Protein AF-E5B1S0-F1 (afdb_monomer_lite)

Foldseek 3Di:
DDPVVVVLLQQQAAPDFDDDPNHTSHDHPVPDDAPDDDPFKTWHWAADDWEFEAFNRGTQDTHGCLQQVTYIYIHTPHGFDAPPVSNGGPCVPTPSNVVSCVVSSVVSVVVQPVVHPPDRDLSNLLNLLVCCVVVHDPNVCSQQPGQLFFWDPPGDGHHNVVVQVCQAPQPQDPDGRDAEEDQDPVCNVVRNVCVVVSVHTYTYNSSCVSVVVVPDD

Structure (mmCIF, N/CA/C/O backbone):
data_AF-E5B1S0-F1
#
_entry.id   AF-E5B1S0-F1
#
loop_
_atom_site.group_PDB
_atom_site.id
_atom_site.type_symbol
_atom_site.label_atom_id
_atom_site.label_alt_id
_atom_site.label_comp_id
_atom_site.label_asym_id
_atom_site.label_entity_id
_atom_site.label_seq_id
_atom_site.pdbx_PDB_ins_code
_atom_site.Cartn_x
_atom_site.Cartn_y
_atom_site.Cartn_z
_atom_site.occupancy
_atom_site.B_iso_or_equiv
_atom_site.auth_seq_id
_atom_site.auth_comp_id
_atom_site.auth_asym_id
_atom_site.auth_atom_id
_atom_site.pdbx_PDB_model_num
ATOM 1 N N . MET A 1 1 ? -12.307 -17.319 0.598 1.00 57.66 1 MET A N 1
ATOM 2 C CA . MET A 1 1 ? -12.164 -16.982 2.032 1.00 57.66 1 MET A CA 1
ATOM 3 C C . MET A 1 1 ? -13.288 -17.664 2.799 1.00 57.66 1 MET A C 1
ATOM 5 O O . MET A 1 1 ? -14.306 -17.958 2.190 1.00 57.66 1 MET A O 1
ATOM 9 N N . SER A 1 2 ? -13.088 -18.010 4.074 1.00 85.31 2 SER A N 1
ATOM 10 C CA . SER A 1 2 ? -14.143 -18.600 4.917 1.00 85.31 2 SER A CA 1
ATOM 11 C C . SER A 1 2 ? -14.840 -17.490 5.702 1.00 85.31 2 SER A C 1
ATOM 13 O O . SER A 1 2 ? -14.149 -16.646 6.267 1.00 85.31 2 SER A O 1
ATOM 15 N N . CYS A 1 3 ? -16.172 -17.520 5.796 1.00 89.12 3 CYS A N 1
ATOM 16 C CA . CYS A 1 3 ? -16.971 -16.545 6.554 1.00 89.12 3 CYS A CA 1
ATOM 17 C C . CYS A 1 3 ? -16.473 -16.372 8.006 1.00 89.12 3 CYS A C 1
ATOM 19 O O . CYS A 1 3 ? -16.430 -15.266 8.536 1.00 89.12 3 CYS A O 1
ATOM 21 N N . ILE A 1 4 ? -15.980 -17.451 8.627 1.00 91.50 4 ILE A N 1
ATOM 22 C CA . ILE A 1 4 ? -15.387 -17.420 9.975 1.00 91.50 4 ILE A CA 1
ATOM 23 C C . ILE A 1 4 ? -14.155 -16.504 10.034 1.00 91.50 4 ILE A C 1
ATOM 25 O O . ILE A 1 4 ? -13.943 -15.813 11.030 1.00 91.50 4 ILE A O 1
ATOM 29 N N . GLN A 1 5 ? -13.324 -16.510 8.988 1.00 90.00 5 GLN A N 1
ATOM 30 C CA . GLN A 1 5 ? -12.123 -15.680 8.924 1.00 90.00 5 GLN A CA 1
ATOM 31 C C . GLN A 1 5 ? -12.485 -14.204 8.740 1.00 90.00 5 GLN A C 1
ATOM 33 O O . GLN A 1 5 ? -11.901 -13.360 9.408 1.00 90.00 5 GLN A O 1
ATOM 38 N N . GLU A 1 6 ? -13.489 -13.911 7.916 1.00 90.62 6 GLU A N 1
ATOM 39 C CA . GLU A 1 6 ? -13.978 -12.545 7.706 1.00 90.62 6 GLU A CA 1
ATOM 40 C C . GLU A 1 6 ? -14.552 -11.952 8.997 1.00 90.62 6 GLU A C 1
ATOM 42 O O . GLU A 1 6 ? -14.166 -10.855 9.392 1.00 90.62 6 GLU A O 1
ATOM 47 N N . ILE A 1 7 ? -15.388 -12.708 9.722 1.00 93.00 7 ILE A N 1
ATOM 48 C CA . ILE A 1 7 ? -15.911 -12.277 11.029 1.00 93.00 7 ILE A CA 1
ATOM 49 C C . ILE A 1 7 ? -14.764 -12.030 12.010 1.00 93.00 7 ILE A C 1
ATOM 51 O O . ILE A 1 7 ? -14.745 -11.010 12.696 1.00 93.00 7 ILE A O 1
ATOM 55 N N . ARG A 1 8 ? -13.790 -12.946 12.066 1.00 94.00 8 ARG A N 1
ATOM 56 C CA . ARG A 1 8 ? -12.613 -12.802 12.928 1.00 94.00 8 ARG A CA 1
ATOM 57 C C . ARG A 1 8 ? -11.839 -11.531 12.615 1.00 94.00 8 ARG A C 1
ATOM 59 O O . ARG A 1 8 ? -11.459 -10.840 13.550 1.00 94.00 8 ARG A O 1
ATOM 66 N N . ASP A 1 9 ? -11.595 -11.234 11.344 1.00 93.75 9 ASP A N 1
ATOM 67 C CA . ASP A 1 9 ? -10.843 -10.043 10.956 1.00 93.75 9 ASP A CA 1
ATOM 68 C C . ASP A 1 9 ? -11.640 -8.762 11.227 1.00 93.75 9 ASP A C 1
ATOM 70 O O . ASP A 1 9 ? -11.054 -7.791 11.693 1.00 93.75 9 ASP A O 1
ATOM 74 N N . LEU A 1 10 ? -12.969 -8.769 11.067 1.00 94.19 10 LEU A N 1
ATOM 75 C CA . LEU A 1 10 ? -13.819 -7.612 11.377 1.00 94.19 10 LEU A CA 1
ATOM 76 C C . LEU A 1 10 ? -13.696 -7.144 12.830 1.00 94.19 10 LEU A C 1
ATOM 78 O O . LEU A 1 10 ? -13.595 -5.941 13.083 1.00 94.19 10 LEU A O 1
ATOM 82 N N . VAL A 1 11 ? -13.691 -8.090 13.774 1.00 94.94 11 VAL A N 1
ATOM 83 C CA . VAL A 1 11 ? -13.723 -7.789 15.214 1.00 94.94 11 VAL A CA 1
ATOM 84 C C . VAL A 1 11 ? -12.405 -8.058 15.931 1.00 94.94 11 VAL A C 1
ATOM 86 O O . VAL A 1 11 ? -12.349 -7.947 17.150 1.00 94.94 11 VAL A O 1
ATOM 89 N N . ARG A 1 12 ? -11.328 -8.409 15.215 1.00 95.75 12 ARG A N 1
ATOM 90 C CA . ARG A 1 12 ? -10.082 -8.915 15.820 1.00 95.75 12 ARG A CA 1
ATOM 91 C C . ARG A 1 12 ? -9.560 -8.052 16.966 1.00 95.75 12 ARG A C 1
ATOM 93 O O . ARG A 1 12 ? -8.980 -8.600 17.895 1.00 95.75 12 ARG A O 1
ATOM 100 N N . TYR A 1 13 ? -9.732 -6.739 16.898 1.00 96.69 13 TYR A N 1
ATOM 101 C CA . TYR A 1 13 ? -9.142 -5.796 17.843 1.00 96.69 13 TYR A CA 1
ATOM 102 C C . TYR A 1 13 ? -10.176 -4.968 18.606 1.00 96.69 13 TYR A C 1
ATOM 104 O O . TYR A 1 13 ? -9.824 -3.947 19.195 1.00 96.69 13 TYR A O 1
ATOM 112 N N . THR A 1 14 ? -11.447 -5.383 18.605 1.00 94.00 14 THR A N 1
ATOM 113 C CA . THR A 1 14 ? -12.488 -4.675 19.354 1.00 94.00 14 THR A CA 1
ATOM 114 C C . THR A 1 14 ? -12.221 -4.734 20.858 1.00 94.00 14 THR A C 1
ATOM 116 O O . THR A 1 14 ? -11.723 -5.750 21.345 1.00 94.00 14 THR A O 1
ATOM 119 N N . PRO A 1 15 ? -12.597 -3.692 21.623 1.00 88.19 15 PRO A N 1
ATOM 120 C CA . PRO A 1 15 ? -12.375 -3.658 23.070 1.00 88.19 15 PRO A CA 1
ATOM 121 C C . PRO A 1 15 ? -13.218 -4.689 23.835 1.00 88.19 15 PRO A C 1
ATOM 123 O O . PRO A 1 15 ? -12.862 -5.075 24.945 1.00 88.19 15 PRO A O 1
ATOM 126 N N . ILE A 1 16 ? -14.333 -5.136 23.252 1.00 91.50 16 ILE A N 1
ATOM 127 C CA . ILE A 1 16 ? -15.162 -6.208 23.803 1.00 91.50 16 ILE A CA 1
ATOM 128 C C . ILE A 1 16 ? -14.602 -7.575 23.412 1.00 91.50 16 ILE A C 1
ATOM 130 O O . ILE A 1 16 ? -14.143 -7.757 22.285 1.00 91.50 16 ILE A O 1
ATOM 134 N N . THR A 1 17 ? -14.686 -8.545 24.321 1.00 93.75 17 THR A N 1
ATOM 135 C CA . THR A 1 17 ? -14.335 -9.939 24.028 1.00 93.75 17 THR A CA 1
ATOM 136 C C . THR A 1 17 ? -15.441 -10.590 23.206 1.00 93.75 17 THR A C 1
ATOM 138 O O . THR A 1 17 ? -16.588 -10.649 23.647 1.00 93.75 17 THR A O 1
ATOM 141 N N . VAL A 1 18 ? -15.102 -11.118 22.029 1.00 93.88 18 VAL A N 1
ATOM 142 C CA . VAL A 1 18 ? -16.054 -11.811 21.150 1.00 93.88 18 VAL A CA 1
ATOM 143 C C . VAL A 1 18 ? -15.691 -13.287 21.070 1.00 93.88 18 VAL A C 1
ATOM 145 O O . VAL A 1 18 ? -14.552 -13.648 20.759 1.00 93.88 18 VAL A O 1
ATOM 148 N N . HIS A 1 19 ? -16.683 -14.139 21.322 1.00 95.12 19 HIS A N 1
ATOM 149 C CA . HIS A 1 19 ? -16.590 -15.584 21.155 1.00 95.12 19 HIS A CA 1
ATOM 150 C C . HIS A 1 19 ? -17.336 -16.001 19.888 1.00 95.12 19 HIS A C 1
ATOM 152 O O . HIS A 1 19 ? -18.504 -15.663 19.711 1.00 95.12 19 HIS A O 1
ATOM 158 N N . LEU A 1 20 ? -16.681 -16.780 19.032 1.00 92.75 20 LEU A N 1
ATOM 159 C CA . LEU A 1 20 ? -17.292 -17.424 17.876 1.00 92.75 20 LEU A CA 1
ATOM 160 C C . LEU A 1 20 ? -17.095 -18.930 18.017 1.00 92.75 20 LEU A C 1
ATOM 162 O O . LEU A 1 20 ? -15.963 -19.409 18.058 1.00 92.75 20 LEU A O 1
ATOM 166 N N . ASN A 1 21 ? -18.199 -19.670 18.129 1.00 93.44 21 ASN A N 1
ATOM 167 C CA . ASN A 1 21 ? -18.197 -21.121 18.349 1.00 93.44 21 ASN A CA 1
ATOM 168 C C . ASN A 1 21 ? -17.325 -21.531 19.554 1.00 93.44 21 ASN A C 1
ATOM 170 O O . ASN A 1 21 ? -16.464 -22.401 19.452 1.00 93.44 21 ASN A O 1
ATOM 174 N N . GLY A 1 22 ? -17.483 -20.829 20.682 1.00 92.94 22 GLY A N 1
ATOM 175 C CA . GLY A 1 22 ? -16.717 -21.067 21.913 1.00 92.94 22 GLY A CA 1
ATOM 176 C C . GLY A 1 22 ? -15.270 -20.555 21.891 1.00 92.94 22 GLY A C 1
ATOM 177 O O . GLY A 1 22 ? -14.633 -20.506 22.939 1.00 92.94 22 GLY A O 1
ATOM 178 N N . THR A 1 23 ? -14.758 -20.109 20.741 1.00 93.81 23 THR A N 1
ATOM 179 C CA . THR A 1 23 ? -13.379 -19.618 20.596 1.00 93.81 23 THR A CA 1
ATOM 180 C C . THR A 1 23 ? -13.332 -18.095 20.663 1.00 93.81 23 THR A C 1
ATOM 182 O O . THR A 1 23 ? -14.069 -17.424 19.942 1.00 93.81 23 THR A O 1
ATOM 185 N N . ILE A 1 24 ? -12.439 -17.533 21.481 1.00 95.19 24 ILE A N 1
ATOM 186 C CA . ILE A 1 24 ? -12.190 -16.085 21.511 1.00 95.19 24 ILE A CA 1
ATOM 187 C C . ILE A 1 24 ? -11.520 -15.669 20.197 1.00 95.19 24 ILE A C 1
ATOM 189 O O . ILE A 1 24 ? -10.469 -16.197 19.830 1.00 95.19 24 ILE A O 1
ATOM 193 N N . ILE A 1 25 ? -12.128 -14.722 19.483 1.00 94.31 25 ILE A N 1
ATOM 194 C CA . ILE A 1 25 ? -11.617 -14.211 18.198 1.00 94.31 25 ILE A CA 1
ATOM 195 C C . ILE A 1 25 ? -11.032 -12.797 18.291 1.00 94.31 25 ILE A C 1
ATOM 197 O O . ILE A 1 25 ? -10.414 -12.326 17.337 1.00 94.31 25 ILE A O 1
ATOM 201 N N . THR A 1 26 ? -11.177 -12.157 19.447 1.00 95.81 26 THR A N 1
ATOM 202 C CA . THR A 1 26 ? -10.644 -10.830 19.770 1.00 95.81 26 THR A CA 1
ATOM 20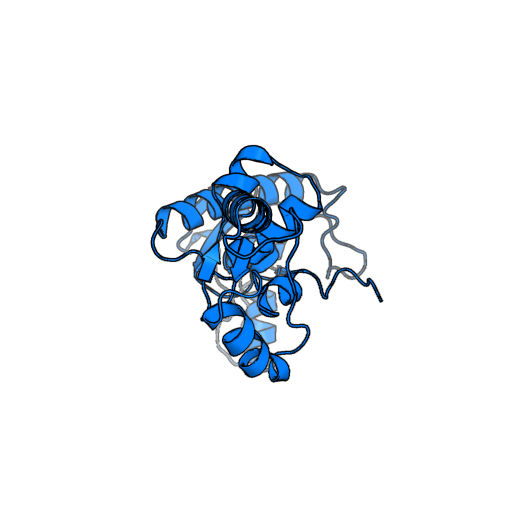3 C C . THR A 1 26 ? -9.272 -10.902 20.421 1.00 95.81 26 THR A C 1
ATOM 205 O O . THR A 1 26 ? -8.929 -11.872 21.096 1.00 95.81 26 THR A O 1
ATOM 208 N N . ARG A 1 27 ? -8.491 -9.840 20.259 1.00 94.88 27 ARG A N 1
ATOM 209 C CA . ARG A 1 27 ? -7.171 -9.643 20.849 1.00 94.88 27 ARG A CA 1
ATOM 210 C C . ARG A 1 27 ? -7.046 -8.210 21.334 1.00 94.88 27 ARG A C 1
ATOM 212 O O . ARG A 1 27 ? -7.558 -7.297 20.696 1.00 94.88 27 ARG A O 1
ATOM 219 N N . GLN A 1 28 ? -6.323 -8.016 22.429 1.00 93.12 28 GLN A N 1
ATOM 220 C CA . GLN A 1 28 ? -6.030 -6.682 22.943 1.00 93.12 28 GLN A CA 1
ATOM 221 C C . GLN A 1 28 ? -4.836 -6.099 22.179 1.00 93.12 28 GLN A C 1
ATOM 223 O O . GLN A 1 28 ? -3.753 -6.687 22.248 1.00 93.12 28 GLN A O 1
ATOM 228 N N . PRO A 1 29 ? -4.992 -4.967 21.465 1.00 93.81 29 PRO A N 1
ATOM 229 C CA . PRO A 1 29 ? -3.884 -4.342 20.751 1.00 93.81 29 PRO A CA 1
ATOM 230 C C . PRO A 1 29 ? -2.678 -4.072 21.653 1.00 93.81 29 PRO A C 1
ATOM 232 O O . PRO A 1 29 ? -1.553 -4.302 21.246 1.00 93.81 29 PRO A O 1
ATOM 235 N N . GLN A 1 30 ? -2.891 -3.679 22.906 1.00 92.75 30 GLN A N 1
ATOM 236 C CA . GLN A 1 30 ? -1.828 -3.313 23.849 1.00 92.75 30 GLN A CA 1
ATO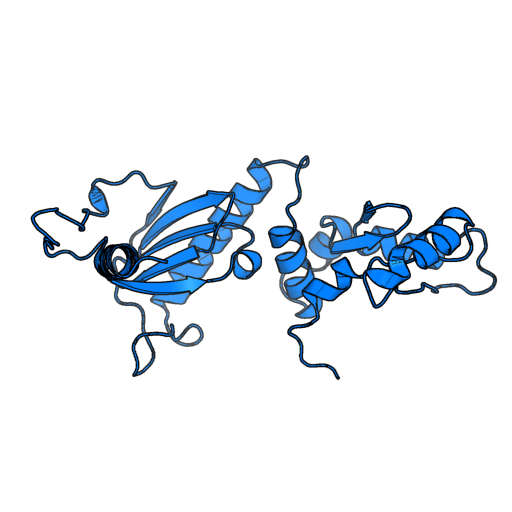M 237 C C . GLN A 1 30 ? -0.902 -4.483 24.220 1.00 92.75 30 GLN A C 1
ATOM 239 O O . GLN A 1 30 ? 0.218 -4.260 24.664 1.00 92.75 30 GLN A O 1
ATOM 244 N N . LEU A 1 31 ? -1.363 -5.726 24.053 1.00 93.06 31 LEU A N 1
ATOM 245 C CA . LEU A 1 31 ? -0.591 -6.932 24.368 1.00 93.06 31 LEU A CA 1
ATOM 246 C C . LEU A 1 31 ? 0.123 -7.516 23.139 1.00 93.06 31 LEU A C 1
ATOM 248 O O . LEU A 1 31 ? 0.843 -8.510 23.238 1.00 93.06 31 LEU A O 1
ATOM 252 N N . GLU A 1 32 ? -0.103 -6.935 21.964 1.00 94.06 32 GLU A N 1
ATOM 253 C CA . GLU A 1 32 ? 0.500 -7.363 20.709 1.00 94.06 32 GLU A CA 1
ATOM 254 C C . GLU A 1 32 ? 1.866 -6.696 20.491 1.00 94.06 32 GLU A C 1
ATOM 256 O O . GLU A 1 32 ? 2.156 -5.621 21.005 1.00 94.06 32 GLU A O 1
ATOM 261 N N . LYS A 1 33 ? 2.725 -7.336 19.690 1.00 94.00 33 LYS A N 1
ATOM 262 C CA . LYS A 1 33 ? 4.025 -6.759 19.314 1.00 94.00 33 LYS A CA 1
ATOM 263 C C . LYS A 1 33 ? 3.869 -5.788 18.148 1.00 94.00 33 LYS A C 1
ATOM 265 O O . LYS A 1 33 ? 3.447 -6.211 17.069 1.00 94.00 33 LYS A O 1
ATOM 270 N N . TRP A 1 34 ? 4.225 -4.528 18.335 1.00 96.31 34 TRP A N 1
ATOM 271 C CA . TRP A 1 34 ? 4.148 -3.499 17.297 1.00 96.31 34 TRP A CA 1
ATOM 272 C C . TRP A 1 34 ? 5.537 -3.081 16.843 1.00 96.31 34 TRP A C 1
ATOM 274 O O . TRP A 1 34 ? 6.478 -3.121 17.631 1.00 96.31 34 TRP A O 1
ATOM 284 N N . ASP A 1 35 ? 5.651 -2.687 15.577 1.00 96.06 35 ASP A N 1
ATOM 285 C CA . ASP A 1 35 ? 6.898 -2.124 15.053 1.00 96.06 35 ASP A CA 1
ATOM 286 C C . ASP A 1 35 ? 7.024 -0.648 15.445 1.00 96.06 35 ASP A C 1
ATOM 288 O O . ASP A 1 35 ? 8.125 -0.141 15.635 1.00 96.06 35 ASP A O 1
ATOM 292 N N . ALA A 1 36 ? 5.885 0.034 15.595 1.00 96.56 36 ALA A N 1
ATOM 293 C CA . ALA A 1 36 ? 5.806 1.372 16.154 1.00 96.56 36 ALA A CA 1
ATOM 294 C C . ALA A 1 36 ? 4.438 1.625 16.800 1.00 96.56 36 ALA A C 1
ATOM 296 O O . ALA A 1 36 ? 3.433 0.988 16.472 1.00 96.56 36 ALA A O 1
ATOM 297 N N . GLU A 1 37 ? 4.403 2.612 17.684 1.00 97.25 37 GLU A N 1
ATOM 298 C CA . GLU A 1 37 ? 3.210 3.085 18.374 1.00 97.25 37 GLU A CA 1
ATOM 299 C C . GLU A 1 37 ? 3.363 4.584 18.642 1.00 97.25 37 GLU A C 1
ATOM 301 O O . GLU A 1 37 ? 4.449 5.045 18.992 1.00 97.25 37 GLU A O 1
ATOM 306 N N . ASP A 1 38 ? 2.283 5.338 18.471 1.00 96.25 38 ASP A N 1
ATOM 307 C CA . ASP A 1 38 ? 2.193 6.750 18.849 1.00 96.25 38 ASP A CA 1
ATOM 308 C C . ASP A 1 38 ? 0.846 7.029 19.540 1.00 96.25 38 ASP A C 1
ATOM 310 O O . ASP A 1 38 ? 0.077 6.108 19.828 1.00 96.25 38 ASP A O 1
ATOM 314 N N . ASP A 1 39 ? 0.529 8.292 19.816 1.00 96.31 39 ASP A N 1
ATOM 315 C CA . ASP A 1 39 ? -0.716 8.673 20.497 1.00 96.31 39 ASP A CA 1
ATOM 316 C C . ASP A 1 39 ? -1.989 8.402 19.674 1.00 96.31 39 ASP A C 1
ATOM 318 O O . ASP A 1 39 ? -3.094 8.363 20.226 1.00 96.31 39 ASP A O 1
ATOM 322 N N . VAL A 1 40 ? -1.869 8.215 18.355 1.00 97.06 40 VAL A N 1
ATOM 323 C CA . VAL A 1 40 ? -3.012 8.081 17.444 1.00 97.06 40 VAL A CA 1
ATOM 324 C C . VAL A 1 40 ? -3.229 6.652 16.951 1.00 97.06 40 VAL A C 1
ATOM 326 O O . VAL A 1 40 ? -4.376 6.322 16.628 1.00 97.06 40 VAL A O 1
ATOM 329 N N . ALA A 1 41 ? -2.206 5.792 16.913 1.00 98.06 41 ALA A N 1
ATOM 330 C CA . ALA A 1 41 ? -2.317 4.425 16.406 1.00 98.06 41 ALA A CA 1
ATOM 331 C C . ALA A 1 41 ? -1.179 3.467 16.821 1.00 98.06 41 ALA A C 1
ATOM 333 O O . ALA A 1 41 ? -0.107 3.854 17.285 1.00 98.06 41 ALA A O 1
ATOM 334 N N . TRP A 1 42 ? -1.440 2.178 16.597 1.00 98.25 42 TRP A N 1
ATOM 335 C CA . TRP A 1 42 ? -0.450 1.102 16.563 1.00 98.25 42 TRP A CA 1
ATOM 336 C C . TRP A 1 42 ? -0.147 0.698 15.118 1.00 98.25 42 TRP A C 1
ATOM 338 O O . TRP A 1 42 ? -1.068 0.586 14.297 1.00 98.25 42 TRP A O 1
ATOM 348 N N . TYR A 1 43 ? 1.124 0.418 14.823 1.00 98.12 43 TYR A N 1
ATOM 349 C CA . TYR A 1 43 ? 1.599 0.111 13.476 1.00 98.12 43 TYR A CA 1
ATOM 350 C C . TYR A 1 43 ? 2.406 -1.184 13.442 1.00 98.12 43 TYR A C 1
ATOM 352 O O . TYR A 1 43 ? 3.303 -1.417 14.257 1.00 98.12 43 TYR A O 1
ATOM 360 N N . ARG A 1 44 ? 2.110 -2.026 12.453 1.00 96.94 44 ARG A N 1
ATOM 361 C CA . ARG A 1 44 ? 2.914 -3.206 12.130 1.00 96.94 44 ARG A CA 1
ATOM 362 C C . ARG A 1 44 ? 3.120 -3.290 10.627 1.00 96.94 44 ARG A C 1
ATOM 364 O O . ARG A 1 44 ? 2.148 -3.253 9.874 1.00 96.94 44 ARG A O 1
ATOM 371 N N . LEU A 1 45 ? 4.359 -3.434 10.191 1.00 95.00 45 LEU A N 1
ATOM 372 C CA . LEU A 1 45 ? 4.734 -3.594 8.796 1.00 95.00 45 LEU A CA 1
ATOM 373 C C . LEU A 1 45 ? 4.860 -5.074 8.457 1.00 95.00 45 LEU A C 1
ATOM 375 O O . LEU A 1 45 ? 5.155 -5.930 9.293 1.00 95.00 45 LEU A O 1
ATOM 379 N N . ARG A 1 46 ? 4.579 -5.395 7.201 1.00 91.75 46 ARG A N 1
ATOM 380 C CA . ARG A 1 46 ? 4.748 -6.731 6.641 1.00 91.75 46 ARG A 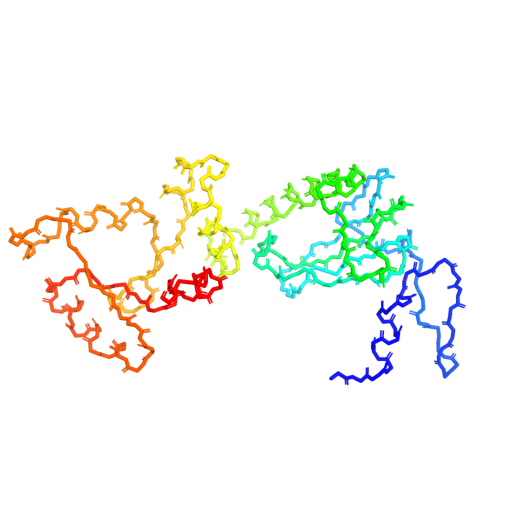CA 1
ATOM 381 C C . ARG A 1 46 ? 5.395 -6.601 5.276 1.00 91.75 46 ARG A C 1
ATOM 383 O O . ARG A 1 46 ? 5.132 -5.649 4.545 1.00 91.75 46 ARG A O 1
ATOM 390 N N . GLU A 1 47 ? 6.195 -7.598 4.924 1.00 84.19 47 GLU A N 1
ATOM 391 C CA . GLU A 1 47 ? 6.761 -7.707 3.581 1.00 84.19 47 GLU A CA 1
ATOM 392 C C . GLU A 1 47 ? 5.653 -7.733 2.541 1.00 84.19 47 GLU A C 1
ATOM 394 O O . GLU A 1 47 ? 5.604 -6.869 1.672 1.00 84.19 47 GLU A O 1
ATOM 399 N N . ASP A 1 48 ? 4.714 -8.662 2.693 1.00 82.88 48 ASP A N 1
ATOM 400 C CA . ASP A 1 48 ? 3.661 -8.928 1.726 1.00 82.88 48 ASP A CA 1
ATOM 401 C C . ASP A 1 48 ? 2.258 -8.651 2.284 1.00 82.88 48 ASP A C 1
ATOM 403 O O . ASP A 1 48 ? 2.049 -8.460 3.485 1.00 82.88 48 ASP A O 1
ATOM 407 N N . GLY A 1 49 ? 1.276 -8.669 1.381 1.00 88.94 49 GLY A N 1
ATOM 408 C CA . GLY A 1 49 ? -0.137 -8.483 1.701 1.00 88.94 49 GLY A CA 1
ATOM 409 C C . GLY A 1 49 ? -0.601 -7.027 1.667 1.00 88.94 49 GLY A C 1
ATOM 410 O O . GLY A 1 49 ? 0.175 -6.099 1.445 1.00 88.94 49 GLY A O 1
ATOM 411 N N . ALA A 1 50 ? -1.908 -6.843 1.841 1.00 93.62 50 ALA A N 1
ATOM 412 C CA . ALA A 1 50 ? -2.532 -5.531 1.958 1.00 93.62 50 ALA A CA 1
ATOM 413 C C . ALA A 1 50 ? -2.290 -4.920 3.349 1.00 93.62 50 ALA A C 1
ATOM 415 O O . ALA A 1 50 ? -2.004 -5.630 4.317 1.00 93.62 50 ALA A O 1
ATOM 416 N N . VAL A 1 51 ? -2.449 -3.603 3.462 1.00 97.19 51 VAL A N 1
ATOM 417 C CA . VAL A 1 51 ? -2.456 -2.906 4.751 1.00 97.19 51 VAL A CA 1
ATOM 418 C C . VAL A 1 51 ? -3.871 -2.943 5.311 1.00 97.19 51 VAL A C 1
ATOM 420 O O . VAL A 1 51 ? -4.786 -2.346 4.752 1.00 97.19 51 VAL A O 1
ATOM 423 N N . SER A 1 52 ? -4.070 -3.666 6.409 1.00 97.38 52 SER A N 1
ATOM 424 C CA . SER A 1 52 ? -5.378 -3.755 7.069 1.00 97.38 52 SER A CA 1
ATOM 425 C C . SER A 1 52 ? -5.553 -2.593 8.039 1.00 97.38 52 SER A C 1
ATOM 427 O O . SER A 1 52 ? -4.694 -2.381 8.894 1.00 97.38 52 SER A O 1
ATOM 429 N N . ILE A 1 53 ? -6.649 -1.846 7.917 1.00 97.88 53 ILE A N 1
ATOM 430 C CA . ILE A 1 53 ? -6.872 -0.616 8.683 1.00 97.88 53 ILE A CA 1
ATOM 431 C C . ILE A 1 53 ? -8.074 -0.793 9.603 1.00 97.88 53 ILE A C 1
ATOM 433 O O . ILE A 1 53 ? -9.192 -1.029 9.141 1.00 97.88 53 ILE A O 1
ATOM 437 N N . TYR A 1 54 ? -7.835 -0.633 10.900 1.00 97.69 54 TYR A N 1
ATOM 438 C CA . TYR A 1 54 ? -8.830 -0.744 11.953 1.00 97.69 54 TYR A CA 1
ATOM 439 C C . TYR A 1 54 ? -9.089 0.629 12.569 1.00 97.69 54 TYR A C 1
ATOM 441 O O . TYR A 1 54 ? -8.154 1.310 12.989 1.00 97.69 54 TYR A O 1
ATOM 449 N N . ASN A 1 55 ? -10.359 1.016 12.659 1.00 97.06 55 ASN A N 1
ATOM 450 C CA . ASN A 1 55 ? -10.791 2.206 13.377 1.00 97.06 55 ASN A CA 1
ATOM 451 C C . ASN A 1 55 ? -11.232 1.798 14.782 1.00 97.06 55 ASN A C 1
ATOM 453 O O . ASN A 1 55 ? -12.249 1.118 14.926 1.00 97.06 55 ASN A O 1
ATOM 457 N N . GLN A 1 56 ? -10.447 2.156 15.799 1.00 95.00 56 GLN A N 1
ATOM 458 C CA . GLN A 1 56 ? -10.710 1.794 17.200 1.00 95.00 56 GLN A CA 1
ATOM 459 C C . GLN A 1 56 ? -10.990 0.292 17.394 1.00 95.00 56 GLN A C 1
ATOM 461 O O . GLN A 1 56 ? -11.866 -0.113 18.156 1.00 95.00 56 GLN A O 1
ATOM 466 N N . GLY A 1 57 ? -10.245 -0.545 16.664 1.00 93.88 57 GLY A N 1
ATOM 467 C CA . GLY A 1 57 ? -10.318 -2.000 16.781 1.00 93.88 57 GLY A CA 1
ATOM 468 C C . GLY A 1 57 ? -11.281 -2.715 15.829 1.00 93.88 57 GLY A C 1
ATOM 469 O O . GLY A 1 57 ? -11.237 -3.943 15.760 1.00 93.88 57 GLY A O 1
ATOM 470 N N . VAL A 1 58 ? -12.097 -1.987 15.060 1.00 94.94 58 VAL A N 1
ATOM 471 C CA . VAL A 1 58 ? -12.977 -2.556 14.020 1.00 94.94 58 VAL A CA 1
ATOM 472 C C . VAL A 1 58 ? -12.326 -2.407 12.650 1.00 94.94 58 VAL A C 1
ATOM 474 O O . VAL A 1 58 ? -11.930 -1.299 12.285 1.00 94.94 58 VAL A O 1
ATOM 477 N N . LEU A 1 59 ? -12.224 -3.490 11.878 1.00 96.31 59 LEU A N 1
ATOM 478 C CA . LEU A 1 59 ? -11.685 -3.434 10.516 1.00 96.31 59 LEU A CA 1
ATOM 479 C C . LEU A 1 59 ? -12.590 -2.574 9.628 1.00 96.31 59 LEU A C 1
ATOM 481 O O . LEU A 1 59 ? -13.786 -2.826 9.513 1.00 96.31 59 LEU A O 1
ATOM 485 N N . VAL A 1 60 ? -11.997 -1.582 8.971 1.00 96.06 60 VAL A N 1
ATOM 486 C CA . VAL A 1 60 ? -12.695 -0.710 8.018 1.00 96.06 60 VAL A CA 1
ATOM 487 C C . VAL A 1 60 ? -12.449 -1.181 6.595 1.00 96.06 60 VAL A C 1
ATOM 489 O O . VAL A 1 60 ? -13.385 -1.314 5.812 1.00 96.06 60 VAL A O 1
ATOM 492 N N . ARG A 1 61 ? -11.176 -1.400 6.245 1.00 95.50 61 ARG A N 1
ATOM 493 C CA . ARG A 1 61 ? -10.765 -1.717 4.876 1.00 95.50 61 ARG A CA 1
ATOM 494 C C . ARG A 1 61 ? -9.359 -2.298 4.803 1.00 95.50 61 ARG A C 1
ATOM 496 O O . ARG A 1 61 ? -8.579 -2.216 5.755 1.00 95.50 61 ARG A O 1
ATOM 503 N N . HIS A 1 62 ? -9.026 -2.779 3.612 1.00 95.50 62 HIS A N 1
ATOM 504 C CA . HIS A 1 62 ? -7.669 -3.120 3.213 1.00 95.50 62 HIS A CA 1
ATOM 505 C C . HIS A 1 62 ? -7.188 -2.146 2.137 1.00 95.50 62 HIS A C 1
ATOM 507 O O . HIS A 1 62 ? -7.833 -1.990 1.100 1.00 95.50 62 HIS A O 1
ATOM 513 N N . ASP A 1 63 ? -6.055 -1.498 2.378 1.00 94.50 63 ASP A N 1
ATOM 514 C CA . ASP A 1 63 ? -5.358 -0.727 1.355 1.00 94.50 63 ASP A CA 1
ATOM 515 C C . ASP A 1 63 ? -4.409 -1.649 0.584 1.00 94.50 63 ASP A C 1
ATOM 517 O O . ASP A 1 63 ? -3.655 -2.413 1.199 1.00 94.50 63 ASP A O 1
ATOM 521 N N . PRO A 1 64 ? -4.418 -1.610 -0.756 1.00 89.62 64 PRO A N 1
ATOM 522 C CA . PRO A 1 64 ? -3.549 -2.464 -1.546 1.00 89.62 64 PRO A CA 1
ATOM 523 C C . PRO A 1 64 ? -2.074 -2.115 -1.309 1.00 89.62 64 PRO A C 1
ATOM 525 O O . PRO A 1 64 ? -1.709 -0.956 -1.105 1.00 89.62 64 PRO A O 1
ATOM 528 N N . ARG A 1 65 ? -1.202 -3.129 -1.383 1.00 86.06 65 ARG A N 1
ATOM 529 C CA . ARG A 1 65 ? 0.236 -2.997 -1.087 1.00 86.06 65 ARG A CA 1
ATOM 530 C C . ARG A 1 65 ? 0.908 -1.871 -1.871 1.00 86.06 65 ARG A C 1
ATOM 532 O O . ARG A 1 65 ? 1.725 -1.152 -1.312 1.00 86.06 65 ARG A O 1
ATOM 539 N N . HIS A 1 66 ? 0.559 -1.694 -3.146 1.00 79.69 66 HIS A N 1
ATOM 540 C CA . HIS A 1 66 ? 1.154 -0.669 -4.009 1.00 79.69 66 HIS A CA 1
ATOM 541 C C . HIS A 1 66 ? 0.893 0.766 -3.534 1.00 79.69 66 HIS A C 1
ATOM 543 O O . HIS A 1 66 ? 1.633 1.670 -3.898 1.00 79.69 66 HIS A O 1
ATOM 549 N N . GLN A 1 67 ? -0.124 0.999 -2.701 1.00 86.12 67 GLN A N 1
ATOM 550 C CA . GLN A 1 67 ? -0.373 2.323 -2.136 1.00 86.12 67 GLN A CA 1
ATOM 551 C C . GLN A 1 67 ? 0.714 2.719 -1.124 1.00 86.12 67 GLN A C 1
ATOM 553 O O . GLN A 1 67 ? 1.089 3.886 -1.022 1.00 86.12 67 GLN A O 1
ATOM 558 N N . TRP A 1 68 ? 1.251 1.739 -0.396 1.00 88.81 68 TRP A N 1
ATOM 559 C CA . TRP A 1 68 ? 2.204 1.962 0.692 1.00 88.81 68 TRP A CA 1
ATOM 560 C C . TRP A 1 68 ? 3.621 1.484 0.360 1.00 88.81 68 TRP A C 1
ATOM 562 O O . TRP A 1 68 ? 4.581 2.016 0.916 1.00 88.81 68 TRP A O 1
ATOM 572 N N . GLY A 1 69 ? 3.764 0.559 -0.593 1.00 84.25 69 GLY A N 1
ATOM 573 C CA . GLY A 1 69 ? 5.001 -0.148 -0.952 1.00 84.25 69 GLY A CA 1
ATOM 574 C C . GLY A 1 69 ? 5.214 -1.438 -0.147 1.00 84.25 69 GLY A C 1
ATOM 575 O O . GLY A 1 69 ? 6.011 -2.293 -0.529 1.00 84.25 69 GLY A O 1
ATOM 576 N N . VAL A 1 70 ? 4.451 -1.612 0.932 1.00 90.50 70 VAL A N 1
ATOM 577 C CA . VAL A 1 70 ? 4.574 -2.672 1.943 1.00 90.50 70 VAL A CA 1
ATOM 578 C C . VAL A 1 70 ? 3.187 -3.126 2.393 1.00 90.50 70 VAL A C 1
ATOM 580 O O . VAL A 1 70 ? 2.200 -2.412 2.196 1.00 90.50 70 VAL A O 1
ATOM 583 N N . GLY A 1 71 ? 3.101 -4.325 2.965 1.00 93.81 71 GLY A N 1
ATOM 584 C CA . GLY A 1 71 ? 1.909 -4.772 3.680 1.00 93.81 71 GLY A CA 1
ATOM 585 C C . GLY A 1 71 ? 1.912 -4.274 5.123 1.00 93.81 71 GLY A C 1
ATOM 586 O O . GLY A 1 71 ? 2.888 -3.687 5.597 1.00 93.81 71 GLY A O 1
ATOM 587 N N . GLY A 1 72 ? 0.828 -4.518 5.859 1.00 95.81 72 GLY A N 1
ATOM 588 C CA . GLY A 1 72 ? 0.817 -4.135 7.266 1.00 95.81 72 GLY A CA 1
ATOM 589 C C . GLY A 1 72 ? -0.533 -4.128 7.957 1.00 95.81 72 GLY A C 1
ATOM 590 O O . GLY A 1 72 ? -1.541 -4.642 7.470 1.00 95.81 72 GLY A O 1
ATOM 591 N N . LEU A 1 73 ? -0.517 -3.535 9.141 1.00 97.19 73 LEU A N 1
ATOM 592 C CA . LEU A 1 73 ? -1.643 -3.386 10.035 1.00 97.19 73 LEU A CA 1
ATOM 593 C C . LEU A 1 73 ? -1.564 -2.008 10.688 1.00 97.19 73 LEU A C 1
ATOM 595 O O . LEU A 1 73 ? -0.525 -1.638 11.236 1.00 97.19 73 LEU A O 1
ATOM 599 N N . ILE A 1 74 ? -2.674 -1.285 10.641 1.00 98.12 74 ILE A N 1
ATOM 600 C CA . ILE A 1 74 ? -2.861 -0.007 11.318 1.00 98.12 74 ILE A CA 1
ATOM 601 C C . ILE A 1 74 ? -4.083 -0.154 12.211 1.00 98.12 74 ILE A C 1
ATOM 603 O O . ILE A 1 74 ? -5.154 -0.523 11.727 1.00 98.12 74 ILE A O 1
ATOM 607 N N . ILE A 1 75 ? -3.940 0.153 13.496 1.00 97.94 75 ILE A N 1
ATOM 608 C CA . ILE A 1 75 ? -5.071 0.219 14.423 1.00 97.94 75 ILE A CA 1
ATOM 609 C C . ILE A 1 75 ? -5.097 1.603 15.042 1.00 97.94 75 ILE A C 1
ATOM 611 O O . ILE A 1 75 ? -4.177 1.963 15.769 1.00 97.94 75 ILE A O 1
ATOM 615 N N . SER A 1 76 ? -6.150 2.373 14.784 1.00 97.88 76 SER A N 1
ATOM 616 C CA . SER A 1 76 ? -6.289 3.684 15.404 1.00 97.88 76 SER A CA 1
ATOM 617 C C . SER A 1 76 ? -6.706 3.574 16.870 1.00 97.88 76 SER A C 1
ATOM 619 O O . SER A 1 76 ? -7.562 2.770 17.243 1.00 97.88 76 SER A O 1
ATOM 621 N N . LYS A 1 77 ? -6.114 4.430 17.699 1.00 97.25 77 LYS A N 1
ATOM 622 C CA . LYS A 1 77 ? -6.530 4.719 19.077 1.00 97.25 77 LYS A CA 1
ATOM 623 C C . LYS A 1 77 ? -7.650 5.759 19.099 1.00 97.25 77 LYS A C 1
ATOM 625 O O . LYS A 1 77 ? -8.551 5.708 19.934 1.00 97.25 77 LYS A O 1
ATOM 630 N N . GLN A 1 78 ? -7.605 6.682 18.140 1.00 97.19 78 GLN A N 1
ATOM 631 C CA . GLN A 1 78 ? -8.561 7.772 17.969 1.00 97.19 78 GLN A CA 1
ATOM 632 C C . GLN A 1 78 ? -9.544 7.486 16.822 1.00 97.19 78 GLN A C 1
ATOM 634 O O . GLN A 1 78 ? -9.209 6.735 15.898 1.00 97.19 78 GLN A O 1
ATOM 639 N N . PRO A 1 79 ? -10.756 8.069 16.851 1.00 96.38 79 PRO A N 1
ATOM 640 C CA . PRO A 1 79 ? -11.744 7.855 15.804 1.00 96.38 79 PRO A CA 1
ATOM 641 C C . PRO A 1 79 ? -11.279 8.450 14.470 1.00 96.38 79 PRO A C 1
ATOM 643 O O . PRO A 1 79 ? -11.020 9.647 14.344 1.00 96.38 79 PRO A O 1
ATOM 646 N N . ILE A 1 80 ? -11.219 7.604 13.445 1.00 97.31 80 ILE A N 1
ATOM 647 C CA . ILE A 1 80 ? -11.034 8.020 12.055 1.00 97.31 80 ILE A CA 1
ATOM 648 C C . ILE A 1 80 ? -12.398 8.417 11.481 1.00 97.31 80 ILE A C 1
ATOM 650 O O . ILE A 1 80 ? -13.389 7.708 11.662 1.00 97.31 80 ILE A O 1
ATOM 654 N N . ALA A 1 81 ? -12.452 9.535 10.753 1.00 97.12 81 ALA A N 1
ATOM 655 C CA . ALA A 1 81 ? -13.664 9.946 10.056 1.00 97.12 81 ALA A CA 1
ATOM 656 C C . ALA A 1 81 ? -13.896 9.051 8.829 1.00 97.12 81 ALA A C 1
ATOM 658 O O . ALA A 1 81 ? -13.041 8.950 7.941 1.00 97.12 81 ALA A O 1
ATOM 659 N N . LEU A 1 82 ? -15.063 8.413 8.793 1.00 96.56 82 LEU A N 1
ATOM 660 C CA . LEU A 1 82 ? -15.482 7.492 7.740 1.00 96.56 82 LEU A CA 1
ATOM 661 C C . LEU A 1 82 ? -16.672 8.060 6.963 1.00 96.56 82 LEU A C 1
ATOM 663 O O . LEU A 1 82 ? -17.348 8.983 7.420 1.00 96.56 82 LEU A O 1
ATOM 667 N N . ASN A 1 83 ? -16.933 7.501 5.786 1.00 95.50 83 ASN A N 1
ATOM 668 C CA . ASN A 1 83 ? -18.158 7.777 5.044 1.00 95.50 83 ASN A CA 1
ATOM 669 C C . ASN A 1 83 ? -19.408 7.215 5.761 1.00 95.50 83 ASN A C 1
ATOM 671 O O . ASN A 1 83 ? -19.311 6.500 6.760 1.00 95.50 83 ASN A O 1
ATOM 675 N N . VAL A 1 84 ? -20.597 7.510 5.221 1.00 93.25 84 VAL A N 1
ATOM 676 C CA . VAL A 1 84 ? -21.886 7.090 5.808 1.00 93.25 84 VAL A CA 1
ATOM 677 C C . VAL A 1 84 ? -21.987 5.566 5.957 1.00 93.25 84 VAL A C 1
ATOM 679 O O . VAL A 1 84 ? -22.492 5.088 6.969 1.00 93.25 84 VAL A O 1
ATOM 682 N N . SER A 1 85 ? -21.451 4.796 5.001 1.00 92.06 85 SER A N 1
ATOM 683 C CA . SER A 1 85 ? -21.442 3.327 5.058 1.00 92.06 85 SER A CA 1
ATOM 684 C C . SER A 1 85 ? -20.350 2.735 5.956 1.00 92.06 85 SER A C 1
ATOM 686 O O . SER A 1 85 ? -20.318 1.523 6.130 1.00 92.06 85 SER A O 1
ATOM 688 N N . ARG A 1 86 ? -19.457 3.555 6.530 1.00 90.94 86 ARG A N 1
ATOM 689 C CA . ARG A 1 86 ? -18.315 3.140 7.369 1.00 90.94 86 ARG A CA 1
ATOM 690 C C . ARG A 1 86 ? -17.344 2.154 6.707 1.00 90.94 86 ARG A C 1
ATOM 692 O O . ARG A 1 86 ? -16.636 1.432 7.399 1.00 90.94 86 ARG A O 1
ATOM 699 N N . THR A 1 87 ? -17.276 2.154 5.381 1.00 90.00 87 THR A N 1
ATOM 700 C CA . THR A 1 87 ? -16.369 1.292 4.601 1.00 90.00 87 THR A CA 1
ATOM 701 C C . THR A 1 87 ? -15.163 2.056 4.061 1.00 90.00 87 THR A C 1
ATOM 703 O O . THR A 1 87 ? -14.142 1.469 3.719 1.00 90.00 87 THR A O 1
ATOM 706 N N . GLU A 1 88 ? -15.258 3.384 3.993 1.00 93.31 88 GLU A N 1
ATOM 707 C CA . GLU A 1 88 ? -14.252 4.241 3.374 1.00 93.31 88 GLU A CA 1
ATOM 708 C C . GLU A 1 88 ? -13.802 5.343 4.331 1.00 93.31 88 GLU A C 1
ATOM 710 O O . GLU A 1 88 ? -14.602 5.922 5.067 1.00 93.31 88 GLU A O 1
ATOM 715 N N . ILE A 1 89 ? -12.508 5.661 4.292 1.00 96.25 89 ILE A N 1
ATOM 716 C CA . ILE A 1 89 ? -11.897 6.704 5.120 1.00 96.25 89 ILE A CA 1
ATOM 717 C C . ILE A 1 89 ? -12.003 8.043 4.394 1.00 96.25 89 ILE A C 1
ATOM 719 O O . ILE A 1 89 ? -11.638 8.147 3.221 1.00 96.25 89 ILE A O 1
ATOM 723 N N . LEU A 1 90 ? -12.421 9.098 5.095 1.00 95.81 90 LEU A N 1
ATOM 724 C CA . LEU A 1 90 ? -12.464 10.461 4.558 1.00 95.81 90 LEU A CA 1
ATOM 725 C C . LEU A 1 90 ? -11.057 11.080 4.523 1.00 95.81 90 LEU A C 1
ATOM 727 O O . LEU A 1 90 ? -10.740 12.016 5.256 1.00 95.81 90 LEU A O 1
ATOM 731 N N . ARG A 1 91 ? -10.183 10.545 3.661 1.00 94.06 91 ARG A N 1
ATOM 732 C CA . ARG A 1 91 ? -8.731 10.820 3.665 1.00 94.06 91 ARG A CA 1
ATOM 733 C C . ARG A 1 91 ? -8.368 12.301 3.529 1.00 94.06 91 ARG A C 1
ATOM 735 O O . ARG A 1 91 ? -7.368 12.741 4.087 1.00 94.06 91 ARG A O 1
ATOM 742 N N . LYS A 1 92 ? -9.172 13.074 2.791 1.00 92.06 92 LYS A N 1
ATOM 743 C CA . LYS A 1 92 ? -8.917 14.502 2.535 1.00 92.06 92 LYS A CA 1
ATOM 744 C C . LYS A 1 92 ? -9.200 15.386 3.752 1.00 92.06 92 LYS A C 1
ATOM 746 O O . LYS A 1 92 ? -8.508 16.384 3.951 1.00 92.06 92 LYS A O 1
ATOM 751 N N . THR A 1 93 ? -10.193 15.033 4.564 1.00 93.88 93 THR A N 1
ATOM 752 C CA . THR A 1 93 ? -10.699 15.883 5.653 1.00 93.88 93 THR A CA 1
ATOM 753 C C . THR A 1 93 ? -10.329 15.364 7.040 1.00 93.88 93 THR A C 1
ATOM 755 O O . THR A 1 93 ? -10.197 16.161 7.962 1.00 93.88 93 THR A O 1
ATOM 758 N N . CYS A 1 94 ? -10.097 14.060 7.202 1.00 96.81 94 CYS A N 1
ATOM 759 C CA . CYS A 1 94 ? -9.762 13.470 8.494 1.00 96.81 94 CYS A CA 1
ATOM 760 C C . CYS A 1 94 ? -8.324 13.804 8.921 1.00 96.81 94 CYS A C 1
ATOM 762 O O . CYS A 1 94 ? -7.360 13.303 8.345 1.00 96.81 94 CYS A O 1
ATOM 764 N N . THR A 1 95 ? -8.178 14.620 9.964 1.00 96.88 95 THR A N 1
ATOM 765 C CA . THR A 1 95 ? -6.878 15.002 10.539 1.00 96.88 95 THR A CA 1
ATOM 766 C C . THR A 1 95 ? -6.159 13.819 11.184 1.00 96.88 95 THR A C 1
ATOM 768 O O . THR A 1 95 ? -4.983 13.611 10.904 1.00 96.88 95 THR A O 1
ATOM 771 N N . VAL A 1 96 ? -6.877 12.990 11.951 1.00 97.44 96 VAL A N 1
ATOM 772 C CA . VAL A 1 96 ? -6.339 11.759 12.564 1.00 97.44 96 VAL A CA 1
ATOM 773 C C . VAL A 1 96 ? -5.743 10.843 11.495 1.00 97.44 96 VAL A C 1
ATOM 775 O O . VAL A 1 96 ? -4.618 10.370 11.632 1.00 97.44 96 VAL A O 1
ATOM 778 N N . TRP A 1 97 ? -6.461 10.646 10.384 1.00 97.69 97 TRP A N 1
ATOM 779 C CA . TRP A 1 97 ? -5.963 9.836 9.276 1.00 97.69 97 TRP A CA 1
ATOM 780 C C . TRP A 1 97 ? -4.709 10.429 8.634 1.00 97.69 97 TRP A C 1
ATOM 782 O O . TRP A 1 97 ? -3.801 9.678 8.299 1.00 97.69 97 TRP A O 1
ATOM 792 N N . LYS A 1 98 ? -4.631 11.754 8.463 1.00 97.31 98 LYS A N 1
ATOM 793 C CA . LYS A 1 98 ? -3.431 12.399 7.906 1.00 97.31 98 LYS A CA 1
ATOM 794 C C . LYS A 1 98 ? -2.200 12.129 8.769 1.00 97.31 98 LYS A C 1
ATOM 796 O O . LYS A 1 98 ? -1.162 11.785 8.212 1.00 97.31 98 LYS A O 1
ATOM 801 N N . SER A 1 99 ? -2.329 12.217 10.094 1.00 96.94 99 SER A N 1
ATOM 802 C CA . SER A 1 99 ? -1.237 11.894 11.022 1.00 96.94 99 SER A CA 1
ATOM 803 C C . SER A 1 99 ? -0.818 10.426 10.912 1.00 96.94 99 SER A C 1
ATOM 805 O O . SER A 1 99 ? 0.357 10.137 10.701 1.00 96.94 99 SER A O 1
ATOM 807 N N . ILE A 1 100 ? -1.790 9.508 10.946 1.00 97.81 100 ILE A N 1
ATOM 808 C CA . ILE A 1 100 ? -1.558 8.063 10.795 1.00 97.81 100 ILE A CA 1
ATOM 809 C C . ILE A 1 100 ? -0.869 7.747 9.461 1.00 97.81 100 ILE A C 1
ATOM 811 O O . ILE A 1 100 ? 0.100 6.992 9.414 1.00 97.81 100 ILE A O 1
ATOM 815 N N . ALA A 1 101 ? -1.357 8.327 8.364 1.00 96.69 101 ALA A N 1
ATOM 816 C CA . ALA A 1 101 ? -0.831 8.094 7.026 1.00 96.69 101 ALA A CA 1
ATOM 817 C C . ALA A 1 101 ? 0.597 8.631 6.864 1.00 96.69 101 ALA A C 1
ATOM 819 O O . ALA A 1 101 ? 1.425 7.967 6.243 1.00 96.69 101 ALA A O 1
ATOM 820 N N . ALA A 1 102 ? 0.900 9.798 7.437 1.00 95.75 102 ALA A N 1
ATOM 821 C CA . ALA A 1 102 ? 2.247 10.362 7.428 1.00 95.75 102 ALA A CA 1
ATOM 822 C C . ALA A 1 102 ? 3.234 9.482 8.213 1.00 95.75 102 ALA A C 1
ATOM 824 O O . ALA A 1 102 ? 4.318 9.162 7.712 1.00 95.75 102 ALA A O 1
ATOM 825 N N . GLN A 1 103 ? 2.834 9.026 9.404 1.00 97.12 103 GLN A N 1
ATOM 826 C CA . GLN A 1 103 ? 3.669 8.167 10.238 1.00 97.12 103 GLN A CA 1
ATOM 827 C C . GLN A 1 103 ? 3.899 6.802 9.584 1.00 97.12 103 GLN A C 1
ATOM 829 O O . GLN A 1 103 ? 5.041 6.376 9.412 1.00 97.12 103 GLN A O 1
ATOM 834 N N . PHE A 1 104 ? 2.832 6.137 9.133 1.00 96.75 104 PHE A N 1
ATOM 835 C CA . PHE A 1 104 ? 2.953 4.846 8.459 1.00 96.75 104 PHE A CA 1
ATOM 836 C C . PHE A 1 104 ? 3.728 4.955 7.139 1.00 96.75 104 PHE A C 1
ATOM 838 O O . PHE A 1 104 ? 4.512 4.068 6.817 1.00 96.75 104 PHE A O 1
ATOM 845 N N . GLY A 1 105 ? 3.576 6.057 6.396 1.00 94.06 105 GLY A N 1
ATOM 846 C CA . GLY A 1 105 ? 4.365 6.338 5.196 1.00 94.06 105 GLY A CA 1
ATOM 847 C C . GLY A 1 105 ? 5.867 6.430 5.478 1.00 94.06 105 GLY A C 1
ATOM 848 O O . GLY A 1 105 ? 6.660 5.843 4.741 1.00 94.06 105 GLY A O 1
ATOM 849 N N . THR A 1 106 ? 6.246 7.098 6.571 1.00 94.06 106 THR A N 1
ATOM 850 C CA . THR A 1 106 ? 7.642 7.199 7.033 1.00 94.06 106 THR A CA 1
ATOM 851 C C . THR A 1 106 ? 8.201 5.830 7.416 1.00 94.06 106 THR A C 1
ATOM 853 O O . THR A 1 106 ? 9.276 5.444 6.955 1.00 94.06 106 THR A O 1
ATOM 856 N N . LEU A 1 107 ? 7.442 5.054 8.195 1.00 94.62 107 LEU A N 1
ATOM 857 C CA . LEU A 1 107 ? 7.826 3.697 8.589 1.00 94.62 107 LEU A CA 1
ATOM 858 C C . LEU A 1 107 ? 7.960 2.765 7.378 1.00 94.62 107 LEU A C 1
ATOM 860 O O . LEU A 1 107 ? 8.910 1.992 7.297 1.00 94.62 107 LEU A O 1
ATOM 864 N N . ALA A 1 108 ? 7.040 2.858 6.416 1.00 91.88 108 ALA A N 1
ATOM 865 C CA . ALA A 1 108 ? 7.060 2.061 5.195 1.00 91.88 108 ALA A CA 1
ATOM 866 C C . ALA A 1 108 ? 8.278 2.369 4.316 1.00 91.88 108 ALA A C 1
ATOM 868 O O . ALA A 1 108 ? 8.860 1.447 3.742 1.00 91.88 108 ALA A O 1
ATOM 869 N N . ALA A 1 109 ? 8.675 3.642 4.220 1.00 86.88 109 ALA A N 1
ATOM 870 C CA . ALA A 1 109 ? 9.888 4.046 3.515 1.00 86.88 109 ALA A CA 1
ATOM 871 C C . ALA A 1 109 ? 11.136 3.452 4.188 1.00 86.88 109 ALA A C 1
ATOM 873 O O . ALA A 1 109 ? 11.878 2.715 3.544 1.00 86.88 109 ALA A O 1
ATOM 874 N N . ALA A 1 110 ? 11.289 3.653 5.503 1.00 88.19 110 ALA A N 1
ATOM 875 C CA . ALA A 1 110 ? 12.418 3.118 6.266 1.00 88.19 110 ALA A CA 1
ATOM 876 C C . ALA A 1 110 ? 12.496 1.581 6.213 1.00 88.19 110 ALA A C 1
ATOM 878 O O . ALA A 1 110 ? 13.575 1.008 6.061 1.00 88.19 110 ALA A O 1
ATOM 879 N N . PHE A 1 111 ? 11.350 0.900 6.290 1.00 86.69 111 PHE A N 1
ATOM 880 C CA . PHE A 1 111 ? 11.273 -0.551 6.146 1.00 86.69 111 PHE A CA 1
ATOM 881 C C . PHE A 1 111 ? 11.724 -0.992 4.753 1.00 86.69 111 PHE A C 1
ATOM 883 O O . PHE A 1 111 ? 12.570 -1.872 4.632 1.00 86.69 111 PHE A O 1
ATOM 890 N N . SER A 1 112 ? 11.218 -0.341 3.703 1.00 77.00 112 SER A N 1
ATOM 891 C CA . SER A 1 112 ? 11.582 -0.655 2.318 1.00 77.00 112 SER A CA 1
ATOM 892 C C . SER A 1 112 ? 13.073 -0.448 2.045 1.00 77.00 112 SER A C 1
ATOM 894 O O . SER A 1 112 ? 13.651 -1.199 1.262 1.00 77.00 112 SER A O 1
ATOM 896 N N . ASP A 1 113 ? 13.694 0.555 2.667 1.00 74.19 113 ASP A N 1
ATOM 897 C CA . ASP A 1 113 ? 15.124 0.841 2.522 1.00 74.19 113 ASP A CA 1
ATOM 898 C C . ASP A 1 113 ? 15.991 -0.182 3.272 1.00 74.19 113 ASP A C 1
ATOM 900 O O . ASP A 1 113 ? 16.984 -0.669 2.728 1.00 74.19 113 ASP A O 1
ATOM 904 N N . ASN A 1 114 ? 15.565 -0.605 4.467 1.00 70.94 114 ASN A N 1
ATOM 905 C CA . ASN A 1 114 ? 16.256 -1.628 5.259 1.00 70.94 114 ASN A CA 1
ATOM 906 C C . ASN A 1 114 ? 16.153 -3.040 4.663 1.00 70.94 114 ASN A C 1
ATOM 908 O O . ASN A 1 114 ? 17.063 -3.847 4.848 1.00 70.94 114 ASN A O 1
ATOM 912 N N . GLN A 1 115 ? 15.090 -3.344 3.909 1.00 62.78 115 GLN A N 1
ATOM 913 C CA . GLN A 1 115 ? 14.974 -4.605 3.156 1.00 62.78 115 GLN A CA 1
ATOM 914 C C . GLN A 1 115 ? 15.924 -4.699 1.956 1.00 62.78 115 GLN A C 1
ATOM 916 O O . GLN A 1 115 ? 16.058 -5.755 1.333 1.00 62.78 115 GLN A O 1
ATOM 921 N N . GLY A 1 116 ? 16.666 -3.624 1.707 1.00 51.47 116 GLY A N 1
ATOM 922 C CA . GLY A 1 116 ? 17.930 -3.670 1.013 1.00 51.47 116 GLY A CA 1
ATOM 923 C C . GLY A 1 116 ? 17.836 -3.274 -0.449 1.00 51.47 116 GLY A C 1
ATOM 924 O O . GLY A 1 116 ? 16.956 -3.692 -1.204 1.00 51.47 116 GLY A O 1
ATOM 925 N N . ASN A 1 117 ? 18.896 -2.586 -0.869 1.00 50.12 117 ASN A N 1
ATOM 926 C CA . ASN A 1 117 ? 19.335 -2.383 -2.251 1.00 50.12 117 ASN A CA 1
ATOM 927 C C . ASN A 1 117 ? 19.323 -3.657 -3.134 1.00 50.12 117 ASN A C 1
ATOM 929 O O . ASN A 1 117 ? 19.559 -3.554 -4.332 1.00 50.12 117 ASN A O 1
ATOM 933 N N . HIS A 1 118 ? 19.077 -4.848 -2.574 1.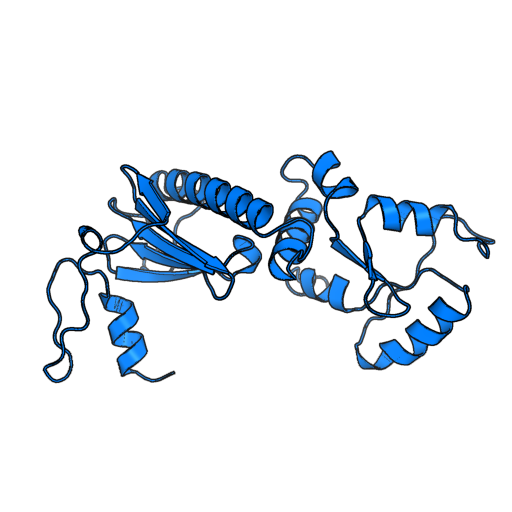00 47.50 118 HIS A N 1
ATOM 934 C CA . HIS A 1 118 ? 19.101 -6.136 -3.268 1.00 47.50 118 HIS A CA 1
ATOM 935 C C . HIS A 1 118 ? 17.740 -6.625 -3.790 1.00 47.50 118 HIS A C 1
ATOM 937 O O . HIS A 1 118 ? 17.720 -7.447 -4.705 1.00 47.50 118 HIS A O 1
ATOM 943 N N . ARG A 1 119 ? 16.597 -6.155 -3.263 1.00 55.06 119 ARG A N 1
ATOM 944 C CA . ARG A 1 119 ? 15.276 -6.615 -3.739 1.00 55.06 119 ARG A CA 1
ATOM 945 C C . ARG A 1 119 ? 14.249 -5.486 -3.768 1.00 55.06 119 ARG A C 1
ATOM 947 O O . ARG A 1 119 ? 13.332 -5.431 -2.955 1.00 55.06 119 ARG A O 1
ATOM 954 N N . LYS A 1 120 ? 14.358 -4.610 -4.770 1.00 68.62 120 LYS A N 1
ATOM 955 C CA . LYS A 1 120 ? 13.280 -3.669 -5.117 1.00 68.62 120 LYS A CA 1
ATOM 956 C C . LYS A 1 120 ? 12.042 -4.479 -5.529 1.00 68.62 120 LYS A C 1
ATOM 958 O O . LYS A 1 120 ? 12.091 -5.249 -6.489 1.00 68.62 120 LYS A O 1
ATOM 963 N N . THR A 1 121 ? 10.963 -4.383 -4.752 1.00 75.00 121 THR A N 1
ATOM 964 C CA . THR A 1 121 ? 9.722 -5.144 -4.973 1.00 75.00 121 THR A CA 1
ATOM 965 C C . THR A 1 121 ? 8.853 -4.480 -6.042 1.00 75.00 121 THR A C 1
ATOM 967 O O . THR A 1 121 ? 8.886 -3.262 -6.208 1.00 75.00 121 THR A O 1
ATOM 970 N N . GLU A 1 122 ? 8.019 -5.257 -6.738 1.00 76.25 122 GLU A N 1
ATOM 971 C CA . GLU A 1 122 ? 7.066 -4.717 -7.727 1.00 76.25 122 GLU A CA 1
ATOM 972 C C . GLU A 1 122 ? 6.114 -3.676 -7.120 1.00 76.25 122 GLU A C 1
ATOM 974 O O . GLU A 1 122 ? 5.817 -2.670 -7.752 1.00 76.25 122 GLU A O 1
ATOM 979 N N . ALA A 1 123 ? 5.694 -3.855 -5.862 1.00 74.12 123 ALA A N 1
ATOM 980 C CA . ALA A 1 123 ? 4.832 -2.890 -5.181 1.00 74.12 123 ALA A CA 1
ATOM 981 C C . ALA A 1 123 ? 5.535 -1.549 -4.910 1.00 74.12 123 ALA A C 1
ATOM 983 O O . ALA A 1 123 ? 4.904 -0.499 -5.026 1.00 74.12 123 ALA A O 1
ATOM 984 N N . ARG A 1 124 ? 6.837 -1.568 -4.574 1.00 79.75 124 ARG A N 1
ATOM 985 C CA . ARG A 1 124 ? 7.654 -0.348 -4.447 1.00 79.75 124 ARG A CA 1
ATOM 986 C C . ARG A 1 124 ? 7.771 0.349 -5.802 1.00 79.75 124 ARG A C 1
ATOM 988 O O . ARG A 1 124 ? 7.533 1.549 -5.874 1.00 79.75 124 ARG A O 1
ATOM 995 N N . ARG A 1 125 ? 8.057 -0.404 -6.871 1.00 83.00 125 ARG A N 1
ATOM 996 C CA . ARG A 1 125 ? 8.133 0.132 -8.242 1.00 83.00 125 ARG A CA 1
ATOM 997 C C . ARG A 1 125 ? 6.821 0.774 -8.679 1.00 83.00 125 ARG A C 1
ATOM 999 O O . ARG A 1 125 ? 6.843 1.896 -9.172 1.00 83.00 125 ARG A O 1
ATOM 1006 N N . GLU A 1 126 ? 5.692 0.108 -8.436 1.00 83.31 126 GLU A N 1
ATOM 1007 C CA . GLU A 1 126 ? 4.365 0.638 -8.757 1.00 83.31 126 GLU A CA 1
ATOM 1008 C C . GLU A 1 126 ? 4.079 1.943 -8.008 1.00 83.31 126 GLU A C 1
ATOM 1010 O O . GLU A 1 126 ? 3.644 2.920 -8.618 1.00 83.31 126 GLU A O 1
ATOM 1015 N N . LYS A 1 127 ? 4.351 1.980 -6.695 1.00 83.06 127 LYS A N 1
ATOM 1016 C CA . LYS A 1 127 ? 4.187 3.190 -5.881 1.00 83.06 127 LYS A CA 1
ATOM 1017 C C . LYS A 1 127 ? 5.000 4.343 -6.462 1.00 83.06 127 LYS A C 1
ATOM 1019 O O . LYS A 1 127 ? 4.444 5.404 -6.727 1.00 83.06 127 LYS A O 1
ATOM 1024 N N . THR A 1 128 ? 6.291 4.119 -6.705 1.00 85.56 128 THR A N 1
ATOM 1025 C CA . THR A 1 128 ? 7.195 5.134 -7.257 1.00 85.56 128 THR A CA 1
ATOM 1026 C C . THR A 1 128 ? 6.743 5.594 -8.642 1.00 85.56 128 THR A C 1
ATOM 1028 O O . THR A 1 128 ? 6.725 6.793 -8.904 1.00 85.56 128 THR A O 1
ATOM 1031 N N . ALA A 1 129 ? 6.324 4.675 -9.517 1.00 86.62 129 ALA A N 1
ATOM 1032 C CA . ALA A 1 129 ? 5.807 5.018 -10.838 1.00 86.62 129 ALA A CA 1
ATOM 1033 C C . ALA A 1 129 ? 4.569 5.926 -10.741 1.00 86.62 129 ALA A C 1
ATOM 1035 O O . ALA A 1 129 ? 4.491 6.935 -11.439 1.00 86.62 129 ALA A O 1
ATOM 1036 N N . ARG A 1 130 ? 3.632 5.627 -9.831 1.00 84.06 130 ARG A N 1
ATOM 1037 C CA . ARG A 1 130 ? 2.450 6.472 -9.583 1.00 84.06 130 ARG A CA 1
ATOM 1038 C C . ARG A 1 130 ? 2.828 7.842 -9.023 1.00 84.06 130 ARG A C 1
ATOM 1040 O O . ARG A 1 130 ? 2.284 8.841 -9.480 1.00 84.06 130 ARG A O 1
ATOM 1047 N N . THR A 1 131 ? 3.772 7.901 -8.086 1.00 85.12 131 THR A N 1
ATOM 1048 C CA . THR A 1 131 ? 4.280 9.164 -7.530 1.00 85.12 131 THR A CA 1
ATOM 1049 C C . THR A 1 131 ? 4.951 10.028 -8.605 1.00 85.12 131 THR A C 1
ATOM 1051 O O . THR A 1 131 ? 4.679 11.224 -8.676 1.00 85.12 131 THR A O 1
ATOM 1054 N N . LEU A 1 132 ? 5.753 9.425 -9.493 1.00 87.44 132 LEU A N 1
ATOM 1055 C CA . LEU A 1 132 ? 6.351 10.110 -10.645 1.00 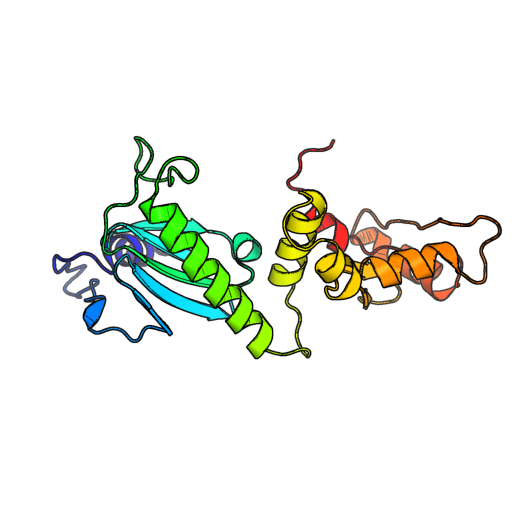87.44 132 LEU A CA 1
ATOM 1056 C C . LEU A 1 132 ? 5.288 10.653 -11.608 1.00 87.44 132 LEU A C 1
ATOM 1058 O O . LEU A 1 132 ? 5.391 11.800 -12.030 1.00 87.44 132 LEU A O 1
ATOM 1062 N N . LEU A 1 133 ? 4.260 9.858 -11.929 1.00 86.31 133 LEU A N 1
ATOM 1063 C CA . LEU A 1 133 ? 3.152 10.288 -12.794 1.00 86.31 133 LEU A CA 1
ATOM 1064 C C . LEU A 1 133 ? 2.334 11.429 -12.177 1.00 86.31 133 LEU A C 1
ATOM 1066 O O . LEU A 1 133 ? 1.867 12.304 -12.901 1.00 86.31 133 LEU A O 1
ATOM 1070 N N . ALA A 1 134 ? 2.171 11.431 -10.853 1.00 84.31 134 ALA A N 1
ATOM 1071 C CA . ALA A 1 134 ? 1.493 12.501 -10.125 1.00 84.31 134 ALA A CA 1
ATOM 1072 C C . ALA A 1 134 ? 2.355 13.769 -9.965 1.00 84.31 134 ALA A C 1
ATOM 1074 O O . ALA A 1 134 ? 1.823 14.822 -9.623 1.00 84.31 134 ALA A O 1
ATOM 1075 N N . GLY A 1 135 ? 3.671 13.686 -10.203 1.00 84.50 135 GLY A N 1
ATOM 1076 C CA . GLY A 1 135 ? 4.604 14.792 -9.971 1.00 84.50 135 GLY A CA 1
ATOM 1077 C C . GLY A 1 135 ? 4.792 15.127 -8.488 1.00 84.50 135 GLY A C 1
ATOM 1078 O O . GLY A 1 135 ? 5.087 16.269 -8.145 1.00 84.50 135 GLY A O 1
ATOM 1079 N N . GLU A 1 136 ? 4.588 14.152 -7.602 1.00 82.00 136 GLU A N 1
ATOM 1080 C CA . GLU A 1 136 ? 4.665 14.340 -6.153 1.00 82.00 136 GLU A CA 1
ATOM 1081 C C . GLU A 1 136 ? 6.050 13.952 -5.600 1.00 82.00 136 GLU A C 1
ATOM 1083 O O . GLU A 1 136 ? 6.742 13.088 -6.135 1.00 82.00 136 GLU A O 1
ATOM 1088 N N . GLY A 1 137 ? 6.449 14.562 -4.480 1.00 81.00 137 GLY A N 1
ATOM 1089 C CA . GLY A 1 137 ? 7.704 14.241 -3.792 1.00 81.00 137 GLY A CA 1
ATOM 1090 C C . GLY A 1 137 ? 8.968 14.783 -4.473 1.00 81.00 137 GLY A C 1
ATOM 1091 O O . GLY A 1 137 ? 8.932 15.719 -5.268 1.00 81.00 137 GLY A O 1
ATOM 1092 N N . ASP A 1 138 ? 10.119 14.212 -4.114 1.00 85.38 138 ASP A N 1
ATOM 1093 C CA . ASP A 1 138 ? 11.425 14.574 -4.678 1.00 85.38 138 ASP A CA 1
ATOM 1094 C C . ASP A 1 138 ? 11.620 13.869 -6.029 1.00 85.38 138 ASP A C 1
ATOM 1096 O O . ASP A 1 138 ? 12.209 12.788 -6.119 1.00 85.38 138 ASP A O 1
ATOM 1100 N N . VAL A 1 139 ? 11.067 14.473 -7.086 1.00 86.06 139 VAL A N 1
ATOM 1101 C CA . VAL A 1 139 ? 11.068 13.910 -8.445 1.00 86.06 139 VAL A CA 1
ATOM 1102 C C . VAL A 1 139 ? 12.484 13.552 -8.897 1.00 86.06 139 VAL A C 1
ATOM 1104 O O . VAL A 1 139 ? 12.682 12.491 -9.479 1.00 86.06 139 VAL A O 1
ATOM 1107 N N . GLN A 1 140 ? 13.488 14.374 -8.585 1.00 86.06 140 GLN A N 1
ATOM 1108 C CA . GLN A 1 140 ? 14.864 14.117 -9.009 1.00 86.06 140 GLN A CA 1
ATOM 1109 C C . GLN A 1 140 ? 15.427 12.832 -8.389 1.00 86.06 140 GLN A C 1
ATOM 1111 O O . GLN A 1 140 ? 16.029 12.020 -9.095 1.00 86.06 140 GLN A O 1
ATOM 1116 N N . LYS A 1 141 ? 15.181 12.594 -7.094 1.00 86.62 141 LYS A N 1
ATOM 1117 C CA . LYS A 1 141 ? 15.563 11.323 -6.459 1.00 86.62 141 LYS A CA 1
ATOM 1118 C C . LYS A 1 141 ? 14.831 10.134 -7.061 1.00 86.62 141 LYS A C 1
ATOM 1120 O O . LYS A 1 141 ? 15.451 9.096 -7.278 1.00 86.62 141 LYS A O 1
ATOM 1125 N N . LEU A 1 142 ? 13.538 10.273 -7.349 1.00 85.94 142 LEU A N 1
ATOM 1126 C CA . LEU A 1 142 ? 12.739 9.182 -7.911 1.00 85.94 142 LEU A CA 1
ATOM 1127 C C . LEU A 1 142 ? 13.193 8.816 -9.333 1.00 85.94 142 LEU A C 1
ATOM 1129 O O . LEU A 1 142 ? 13.306 7.635 -9.651 1.00 85.94 142 LEU A O 1
ATOM 1133 N N . VAL A 1 143 ? 13.508 9.813 -10.168 1.00 86.69 143 VAL A N 1
ATOM 1134 C CA . VAL A 1 143 ? 13.979 9.615 -11.552 1.00 86.69 143 VAL A CA 1
ATOM 1135 C C . VAL A 1 143 ? 15.317 8.869 -11.600 1.00 86.69 143 VAL A C 1
ATOM 1137 O O . VAL A 1 143 ? 15.511 8.029 -12.485 1.00 86.69 143 VAL A O 1
ATOM 1140 N N . ASN A 1 144 ? 16.206 9.139 -10.639 1.00 86.62 144 ASN A N 1
ATOM 1141 C CA . ASN A 1 144 ? 17.579 8.630 -10.642 1.00 86.62 144 ASN A CA 1
ATOM 1142 C C . ASN A 1 144 ? 17.778 7.385 -9.760 1.00 86.62 144 ASN A C 1
ATOM 1144 O O . ASN A 1 144 ? 18.681 6.594 -10.016 1.00 86.62 144 ASN A O 1
ATOM 1148 N N . GLY A 1 145 ? 16.971 7.202 -8.711 1.00 82.31 145 GLY A N 1
ATOM 1149 C CA . GLY A 1 145 ? 17.188 6.167 -7.692 1.00 82.31 145 GLY A CA 1
ATOM 1150 C C . GLY A 1 145 ? 16.335 4.906 -7.848 1.00 82.31 145 GLY A C 1
ATOM 1151 O O . GLY A 1 145 ? 16.742 3.818 -7.427 1.00 82.31 145 GLY A O 1
ATOM 1152 N N . GLU A 1 146 ? 15.158 5.015 -8.466 1.00 84.31 146 GLU A N 1
ATOM 1153 C CA . GLU A 1 146 ? 14.141 3.958 -8.436 1.00 84.31 146 GLU A CA 1
ATOM 1154 C C . GLU A 1 146 ? 13.912 3.322 -9.810 1.00 84.31 146 GLU A C 1
ATOM 1156 O O . GLU A 1 146 ? 13.790 3.997 -10.831 1.00 84.31 146 GLU A O 1
ATOM 1161 N N . GLU A 1 147 ? 13.853 1.988 -9.842 1.00 88.25 147 GLU A N 1
ATOM 1162 C CA . GLU A 1 147 ? 13.745 1.208 -11.081 1.00 88.25 147 GLU A CA 1
ATOM 1163 C C . GLU A 1 147 ? 12.290 1.045 -11.518 1.00 88.25 147 GLU A C 1
ATOM 1165 O O . GLU A 1 147 ? 11.663 0.014 -11.276 1.00 88.25 147 GLU A O 1
ATOM 1170 N N . VAL A 1 148 ? 11.739 2.080 -12.141 1.00 89.50 148 VAL A N 1
ATOM 1171 C CA . VAL A 1 148 ? 10.324 2.118 -12.542 1.00 89.50 148 VAL A CA 1
ATOM 1172 C C . VAL A 1 148 ? 10.060 1.604 -13.957 1.00 89.50 148 VAL A C 1
ATOM 1174 O O . VAL A 1 148 ? 8.913 1.321 -14.290 1.00 89.50 148 VAL A O 1
ATOM 1177 N N . ILE A 1 149 ? 11.094 1.451 -14.790 1.00 91.00 149 ILE A N 1
ATOM 1178 C CA . ILE A 1 149 ? 10.967 0.962 -16.169 1.00 91.00 149 ILE A CA 1
ATOM 1179 C C . ILE A 1 149 ? 11.515 -0.458 -16.262 1.00 91.00 149 ILE A C 1
ATOM 1181 O O . ILE A 1 149 ? 12.605 -0.735 -15.776 1.00 91.00 149 ILE A O 1
ATOM 1185 N N . THR A 1 150 ? 10.797 -1.364 -16.926 1.00 91.75 150 THR A N 1
ATOM 1186 C CA . THR A 1 150 ? 11.305 -2.709 -17.233 1.00 91.75 150 THR A CA 1
ATOM 1187 C C . THR A 1 150 ? 11.574 -2.842 -18.727 1.00 91.75 150 THR A C 1
ATOM 1189 O O . THR A 1 150 ? 10.683 -2.613 -19.547 1.00 91.75 150 THR A O 1
ATOM 1192 N N . LEU A 1 151 ? 12.796 -3.230 -19.087 1.00 92.81 151 LEU A N 1
ATOM 1193 C CA . LEU A 1 151 ? 13.264 -3.368 -20.464 1.00 92.81 151 LEU A CA 1
ATOM 1194 C C . LEU A 1 151 ? 13.515 -4.827 -20.847 1.00 92.81 151 LEU A C 1
ATOM 1196 O O . LEU A 1 151 ? 13.882 -5.648 -20.003 1.00 92.81 151 LEU A O 1
ATOM 1200 N N . LEU A 1 152 ? 13.369 -5.097 -22.145 1.00 92.44 152 LEU A N 1
ATOM 1201 C CA . LEU A 1 152 ? 13.914 -6.274 -22.820 1.00 92.44 152 LEU A CA 1
ATOM 1202 C C . LEU A 1 152 ? 15.349 -5.974 -23.319 1.00 92.44 152 LEU A C 1
ATOM 1204 O O . LEU A 1 152 ? 15.684 -4.804 -23.541 1.00 92.44 152 LEU A O 1
ATOM 1208 N N . PRO A 1 153 ? 16.195 -6.997 -23.550 1.00 89.81 153 PRO A N 1
ATOM 1209 C CA . PRO A 1 153 ? 15.927 -8.426 -23.364 1.00 89.81 153 PRO A CA 1
ATOM 1210 C C . PRO A 1 153 ? 15.892 -8.841 -21.886 1.00 89.81 153 PRO A C 1
ATOM 1212 O O . PRO A 1 153 ? 16.581 -8.264 -21.044 1.00 89.81 153 PRO A O 1
ATOM 1215 N N . GLY A 1 154 ? 15.101 -9.865 -21.573 1.00 88.19 154 GLY A N 1
ATOM 1216 C CA . GLY A 1 154 ? 14.828 -10.312 -20.210 1.00 88.19 154 GLY A CA 1
ATOM 1217 C C . GLY A 1 154 ? 13.901 -9.362 -19.446 1.00 88.19 154 GLY A C 1
ATOM 1218 O O . GLY A 1 154 ? 13.086 -8.655 -20.025 1.00 88.19 154 GLY A O 1
ATOM 1219 N N . LYS A 1 155 ? 14.008 -9.351 -18.114 1.00 86.50 155 LYS A N 1
ATOM 1220 C CA . LYS A 1 155 ? 13.282 -8.413 -17.240 1.00 86.50 155 LYS A CA 1
ATOM 1221 C C . LYS A 1 155 ? 14.272 -7.510 -16.520 1.00 86.50 155 LYS A C 1
ATOM 1223 O O . LYS A 1 155 ? 14.545 -7.689 -15.337 1.00 86.50 155 LYS A O 1
ATOM 1228 N N . GLN A 1 156 ? 14.860 -6.578 -17.261 1.00 90.19 156 GLN A N 1
ATOM 1229 C CA . GLN A 1 156 ? 15.807 -5.619 -16.698 1.00 90.19 156 GLN A CA 1
ATOM 1230 C C . GLN A 1 156 ? 15.045 -4.431 -16.121 1.00 90.19 156 GLN A C 1
ATOM 1232 O O . GLN A 1 156 ? 14.481 -3.640 -16.873 1.00 90.19 156 GLN A O 1
ATOM 1237 N N . HIS A 1 157 ? 15.029 -4.298 -14.799 1.00 90.19 157 HIS A N 1
ATOM 1238 C CA . HIS A 1 157 ? 14.451 -3.136 -14.132 1.00 90.19 157 HIS A CA 1
ATOM 1239 C C . HIS A 1 157 ? 15.485 -2.005 -14.096 1.00 90.19 157 HIS A C 1
ATOM 1241 O O . HIS A 1 157 ? 16.608 -2.198 -13.636 1.00 90.19 157 HIS A O 1
ATOM 1247 N N . VAL A 1 158 ? 15.127 -0.838 -14.623 1.00 91.31 158 VAL A N 1
ATOM 1248 C CA . VAL A 1 158 ? 16.011 0.320 -14.779 1.00 91.31 158 VAL A CA 1
ATOM 1249 C C . VAL A 1 158 ? 15.318 1.600 -14.327 1.00 91.31 158 VAL A C 1
ATOM 1251 O O . VAL A 1 158 ? 14.087 1.693 -14.298 1.00 91.31 158 VAL A O 1
ATOM 1254 N N . THR A 1 159 ? 16.117 2.602 -13.971 1.00 92.12 159 THR A N 1
ATOM 1255 C CA . THR A 1 159 ? 15.624 3.929 -13.587 1.00 92.12 159 THR A CA 1
ATOM 1256 C C . THR A 1 159 ? 15.114 4.703 -14.799 1.00 92.12 159 THR A C 1
ATOM 1258 O O . THR A 1 159 ? 15.442 4.374 -15.946 1.00 92.12 159 THR A O 1
ATOM 1261 N N . LEU A 1 160 ? 14.312 5.747 -14.561 1.00 91.44 160 LEU A N 1
ATOM 1262 C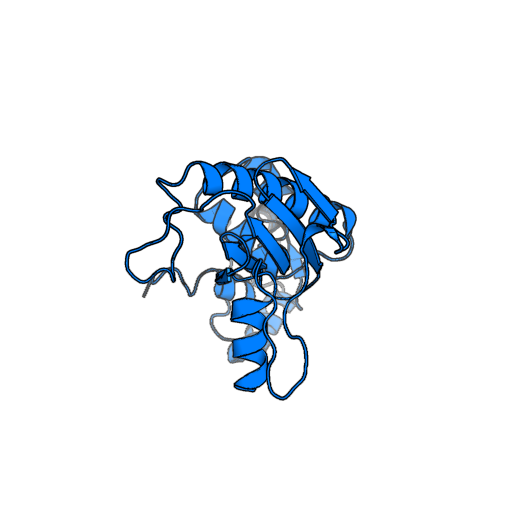 CA . LEU A 1 160 ? 13.829 6.592 -15.653 1.00 91.44 160 LEU A CA 1
ATOM 1263 C C . LEU A 1 160 ? 14.998 7.318 -16.337 1.00 91.44 160 LEU A C 1
ATOM 1265 O O . LEU A 1 160 ? 15.039 7.373 -17.564 1.00 91.44 160 LEU A O 1
ATOM 1269 N N . GLU A 1 161 ? 15.985 7.790 -15.571 1.00 92.25 161 GLU A N 1
ATOM 1270 C CA . GLU A 1 161 ? 17.218 8.370 -16.117 1.00 92.25 161 GLU A CA 1
ATOM 1271 C C . GLU A 1 161 ? 17.953 7.385 -17.038 1.00 92.25 161 GLU A C 1
ATOM 1273 O O . GLU A 1 161 ? 18.272 7.719 -18.181 1.00 92.25 161 GLU A O 1
ATOM 1278 N N . HIS A 1 162 ? 18.173 6.147 -16.581 1.00 91.94 162 HIS A N 1
ATOM 1279 C CA . HIS A 1 162 ? 18.857 5.131 -17.378 1.00 91.94 162 HIS A CA 1
ATOM 1280 C C . HIS A 1 162 ? 18.095 4.817 -18.672 1.00 91.94 162 HIS A C 1
ATOM 1282 O O . HIS A 1 162 ? 18.702 4.685 -19.738 1.00 91.94 162 HIS A O 1
ATOM 1288 N N . PHE A 1 163 ? 16.765 4.730 -18.600 1.00 92.75 163 PHE A N 1
ATOM 1289 C CA . PHE A 1 163 ? 15.918 4.540 -19.773 1.00 92.75 163 PHE A CA 1
ATOM 1290 C C . PHE A 1 163 ? 16.037 5.701 -20.770 1.00 92.75 163 PHE A C 1
ATOM 1292 O O . PHE A 1 163 ? 16.257 5.464 -21.959 1.00 92.75 163 PHE A O 1
ATOM 1299 N N . LEU A 1 164 ? 15.959 6.950 -20.302 1.00 90.94 164 LEU A N 1
ATOM 1300 C CA . LEU A 1 164 ? 16.106 8.135 -21.152 1.00 90.94 164 LEU A CA 1
ATOM 1301 C C . LEU A 1 164 ? 17.495 8.195 -21.799 1.00 90.94 164 LEU A C 1
ATOM 1303 O O . LEU A 1 164 ? 17.606 8.488 -22.990 1.00 90.94 164 LEU A O 1
ATOM 1307 N N . CYS A 1 165 ? 18.548 7.857 -21.054 1.00 89.31 165 CYS A N 1
ATOM 1308 C CA . CYS A 1 165 ? 19.901 7.731 -21.590 1.00 89.31 165 CYS A CA 1
ATOM 1309 C C . CYS A 1 165 ? 19.983 6.649 -22.676 1.00 89.31 165 CYS A C 1
ATOM 1311 O O . CYS A 1 165 ? 20.531 6.916 -23.747 1.00 89.31 165 CYS A O 1
ATOM 1313 N N . LYS A 1 166 ? 19.376 5.472 -22.466 1.00 87.81 166 LYS A N 1
ATOM 1314 C CA . LYS A 1 166 ? 19.292 4.422 -23.498 1.00 87.81 166 LYS A CA 1
ATOM 1315 C C . LYS A 1 166 ? 18.557 4.893 -24.753 1.00 87.81 166 LYS A C 1
ATOM 1317 O O . LYS A 1 166 ? 19.013 4.587 -25.845 1.00 87.81 166 LYS A O 1
ATOM 1322 N N . CYS A 1 167 ? 17.471 5.655 -24.621 1.00 88.19 167 CYS A N 1
ATOM 1323 C CA . CYS A 1 167 ? 16.733 6.194 -25.772 1.00 88.19 167 CYS A CA 1
ATOM 1324 C C . CYS A 1 167 ? 17.516 7.282 -26.528 1.00 88.19 167 CYS A C 1
ATOM 1326 O O . CYS A 1 167 ? 17.343 7.457 -27.735 1.00 88.19 167 CYS A O 1
ATOM 1328 N N . ARG A 1 168 ? 18.371 8.038 -25.826 1.00 84.94 168 ARG A N 1
ATOM 1329 C CA . ARG A 1 168 ? 19.185 9.122 -26.402 1.00 84.94 168 ARG A CA 1
ATOM 1330 C C . ARG A 1 168 ? 20.439 8.628 -27.110 1.00 84.94 168 ARG A C 1
ATOM 1332 O O . ARG A 1 168 ? 20.793 9.176 -28.150 1.00 84.94 168 ARG A O 1
ATOM 1339 N N . TYR A 1 169 ? 21.107 7.632 -26.536 1.00 80.69 169 TYR A N 1
ATOM 1340 C CA . TYR A 1 169 ? 22.436 7.180 -26.955 1.00 80.69 169 TYR A CA 1
ATOM 1341 C C . TYR A 1 169 ? 22.426 5.759 -27.531 1.00 80.69 169 TYR A C 1
ATOM 1343 O O . TYR A 1 169 ? 23.419 5.039 -27.433 1.00 80.69 169 TYR A O 1
ATOM 1351 N N . HIS A 1 170 ? 21.303 5.324 -28.107 1.00 78.06 170 HIS A N 1
ATOM 1352 C CA . HIS A 1 170 ? 21.205 3.981 -28.666 1.00 78.06 170 HIS A CA 1
ATOM 1353 C C . HIS A 1 170 ? 22.140 3.822 -29.889 1.00 78.06 170 HIS A C 1
ATOM 1355 O O . HIS A 1 170 ? 22.086 4.660 -30.789 1.00 78.06 170 HIS A O 1
ATOM 1361 N N . PRO A 1 171 ? 22.975 2.764 -29.972 1.00 68.25 171 PRO A N 1
ATOM 1362 C CA . PRO A 1 171 ? 24.029 2.660 -30.992 1.00 68.25 171 PRO A CA 1
ATOM 1363 C C . PRO A 1 171 ? 23.519 2.659 -32.440 1.00 68.25 171 PRO A C 1
ATOM 1365 O O . PRO A 1 171 ? 24.167 3.207 -33.324 1.00 68.25 171 PRO A O 1
ATOM 1368 N N . SER A 1 172 ? 22.347 2.064 -32.673 1.00 64.62 172 SER A N 1
ATOM 1369 C CA . SER A 1 172 ? 21.752 1.875 -34.008 1.00 64.62 172 SER A CA 1
ATOM 1370 C C . SER A 1 172 ? 20.785 2.998 -34.417 1.00 64.62 172 SER A C 1
ATOM 1372 O O . SER A 1 172 ? 20.008 2.848 -35.357 1.00 64.62 172 SER A O 1
ATOM 1374 N N . ALA A 1 173 ? 20.767 4.100 -33.667 1.00 59.91 173 ALA A N 1
ATOM 1375 C CA . ALA A 1 173 ? 19.800 5.180 -33.790 1.00 59.91 173 ALA A CA 1
ATOM 1376 C C . ALA A 1 173 ? 20.097 6.113 -34.973 1.00 59.91 173 ALA A C 1
ATOM 1378 O O . ALA A 1 173 ? 20.944 6.998 -34.864 1.00 59.91 173 ALA A O 1
ATOM 1379 N N . VAL A 1 174 ? 19.362 5.983 -36.079 1.00 63.09 174 VAL A N 1
ATOM 1380 C CA . VAL A 1 174 ? 19.291 7.067 -37.082 1.00 63.09 174 VAL A CA 1
ATOM 1381 C C . VAL A 1 174 ? 18.522 8.268 -36.504 1.00 63.09 174 VAL A C 1
ATOM 1383 O O . VAL A 1 174 ? 18.862 9.419 -36.765 1.00 63.09 174 VAL A O 1
ATOM 1386 N N . GLU A 1 175 ? 17.539 7.999 -35.640 1.00 64.75 175 GLU A N 1
ATOM 1387 C CA . GLU A 1 175 ? 16.736 8.993 -34.926 1.00 64.75 175 GLU A CA 1
ATOM 1388 C C . GLU A 1 175 ? 17.024 8.940 -33.423 1.00 64.75 175 GLU A C 1
ATOM 1390 O O . GLU A 1 175 ? 17.092 7.866 -32.834 1.00 64.75 175 GLU A O 1
ATOM 1395 N N . LYS A 1 176 ? 17.185 10.096 -32.771 1.00 72.62 176 LYS A N 1
ATOM 1396 C CA . LYS A 1 176 ? 17.354 10.172 -31.309 1.00 72.62 176 LYS A CA 1
ATOM 1397 C C . LYS A 1 176 ? 15.991 10.141 -30.614 1.00 72.62 176 LYS A C 1
ATOM 1399 O O . LYS A 1 176 ? 15.028 10.687 -31.139 1.00 72.62 176 LYS A O 1
ATOM 1404 N N . ASN A 1 177 ? 15.949 9.632 -29.380 1.00 79.94 177 ASN A N 1
ATOM 1405 C CA . ASN A 1 177 ? 14.756 9.607 -28.518 1.00 79.94 177 ASN A CA 1
ATOM 1406 C C . ASN A 1 177 ? 13.638 8.665 -28.993 1.00 79.94 177 ASN A C 1
ATOM 1408 O O . ASN A 1 177 ? 12.460 8.996 -28.880 1.00 79.94 177 ASN A O 1
ATOM 1412 N N . PHE A 1 178 ? 13.994 7.480 -29.481 1.00 86.25 178 PHE A N 1
ATOM 1413 C CA . PHE A 1 178 ? 13.017 6.459 -29.850 1.00 86.25 178 PHE A CA 1
ATOM 1414 C C . PHE A 1 178 ? 13.089 5.260 -28.906 1.00 86.25 178 PHE A C 1
ATOM 1416 O O . PHE A 1 178 ? 14.132 4.921 -28.344 1.00 86.25 178 PHE A O 1
ATOM 1423 N N . PHE A 1 179 ? 11.946 4.610 -28.754 1.00 91.00 179 PHE A N 1
ATOM 1424 C CA . PHE A 1 179 ? 11.795 3.321 -28.103 1.00 91.00 179 PHE A CA 1
ATOM 1425 C C . PHE A 1 179 ? 10.534 2.663 -28.651 1.00 91.00 179 PHE A C 1
ATOM 1427 O O . PHE A 1 179 ? 9.699 3.309 -29.285 1.00 91.00 179 PHE A O 1
ATOM 1434 N N . THR A 1 180 ? 10.383 1.372 -28.394 1.00 91.06 180 THR A N 1
ATOM 1435 C CA . THR A 1 180 ? 9.151 0.652 -28.707 1.00 91.06 180 THR A CA 1
ATOM 1436 C C . THR A 1 180 ? 8.610 -0.041 -27.468 1.00 91.06 180 THR A C 1
ATOM 1438 O O . THR A 1 180 ? 9.335 -0.285 -26.502 1.00 91.06 180 THR A O 1
ATOM 1441 N N . ILE A 1 181 ? 7.314 -0.327 -27.477 1.00 91.69 181 ILE A N 1
ATOM 1442 C CA . ILE A 1 181 ? 6.602 -0.905 -26.344 1.00 91.69 181 ILE A CA 1
ATOM 1443 C C . ILE A 1 181 ? 5.926 -2.186 -26.799 1.00 91.69 181 ILE A C 1
ATOM 1445 O O . ILE A 1 181 ? 5.190 -2.209 -27.786 1.00 91.69 181 ILE A O 1
ATOM 1449 N N . VAL A 1 182 ? 6.131 -3.245 -26.030 1.00 91.25 182 VAL A N 1
ATOM 1450 C CA . VAL A 1 182 ? 5.351 -4.470 -26.155 1.00 91.25 182 VAL A CA 1
ATOM 1451 C C . VAL A 1 182 ? 4.052 -4.277 -25.373 1.00 91.25 182 VAL A C 1
ATOM 1453 O O . VAL A 1 182 ? 4.086 -4.043 -24.167 1.00 91.25 182 VAL A O 1
ATOM 1456 N N . ARG A 1 183 ? 2.903 -4.348 -26.055 1.00 84.25 183 ARG A N 1
ATOM 1457 C CA . ARG A 1 183 ? 1.582 -4.076 -25.453 1.00 84.25 183 ARG A CA 1
ATOM 1458 C C . ARG A 1 183 ? 0.996 -5.273 -24.703 1.00 84.25 183 ARG A C 1
ATOM 1460 O O . ARG A 1 183 ? 0.280 -5.085 -23.727 1.00 84.25 183 ARG A O 1
ATOM 1467 N N . SER A 1 184 ? 1.299 -6.492 -25.147 1.00 85.31 184 SER A N 1
ATOM 1468 C CA . SER A 1 184 ? 0.759 -7.734 -24.587 1.00 85.31 184 SER A CA 1
ATOM 1469 C C . SER A 1 184 ? 1.872 -8.702 -24.205 1.00 85.31 184 SER A C 1
ATOM 1471 O O . SER A 1 184 ? 2.921 -8.750 -24.846 1.00 85.31 184 SER A O 1
ATOM 1473 N N . ALA A 1 185 ? 1.629 -9.533 -23.189 1.00 85.69 185 ALA A N 1
ATOM 1474 C CA . ALA A 1 185 ? 2.547 -10.606 -22.806 1.00 85.69 185 ALA A CA 1
ATOM 1475 C C . ALA A 1 185 ? 2.825 -11.591 -23.962 1.00 85.69 185 ALA A C 1
ATOM 1477 O O . ALA A 1 185 ? 3.907 -12.168 -24.026 1.00 85.69 185 ALA A O 1
ATOM 1478 N N . GLN A 1 186 ? 1.878 -11.747 -24.893 1.00 88.75 186 GLN A N 1
ATOM 1479 C CA . GLN A 1 186 ? 2.011 -12.623 -26.063 1.00 88.75 186 GLN A CA 1
ATOM 1480 C C . GLN A 1 186 ? 3.064 -12.125 -27.067 1.00 88.75 186 GLN A C 1
ATOM 1482 O O . GLN A 1 186 ? 3.683 -12.930 -27.755 1.00 88.75 186 GLN A O 1
ATOM 1487 N N . ASP A 1 187 ? 3.313 -10.813 -27.106 1.00 91.19 187 ASP A N 1
ATOM 1488 C CA . ASP A 1 187 ? 4.254 -10.175 -28.034 1.00 91.19 187 ASP A CA 1
ATOM 1489 C C . ASP A 1 187 ? 5.682 -10.079 -27.467 1.00 91.19 187 ASP A C 1
ATOM 1491 O O . ASP A 1 187 ? 6.608 -9.648 -28.160 1.00 91.19 187 ASP A O 1
ATOM 1495 N N . VAL A 1 188 ? 5.892 -10.502 -26.214 1.00 92.06 188 VAL A N 1
ATOM 1496 C CA . VAL A 1 188 ? 7.208 -10.483 -25.552 1.00 92.06 188 VAL A CA 1
ATOM 1497 C C . VAL A 1 188 ? 8.280 -11.231 -26.355 1.00 92.06 188 VAL A C 1
ATOM 1499 O O . VAL A 1 188 ? 9.355 -10.658 -26.530 1.00 92.06 188 VAL A O 1
ATOM 1502 N N . PRO A 1 189 ? 8.031 -12.429 -26.931 1.00 94.06 189 PRO A N 1
ATOM 1503 C CA . PRO A 1 189 ? 9.027 -13.107 -27.763 1.00 94.06 189 PRO A CA 1
ATOM 1504 C C . PRO A 1 189 ? 9.474 -12.281 -28.977 1.00 94.06 189 PRO A C 1
ATOM 1506 O O . PRO A 1 189 ? 10.646 -12.307 -29.346 1.00 94.06 189 PRO A O 1
ATOM 1509 N N . ARG A 1 190 ? 8.571 -11.498 -29.584 1.00 92.94 190 ARG A N 1
ATOM 1510 C CA . ARG A 1 190 ? 8.920 -10.604 -30.698 1.00 92.94 190 ARG A CA 1
ATOM 1511 C C . ARG A 1 190 ? 9.742 -9.412 -30.215 1.00 92.94 190 ARG A C 1
ATOM 1513 O O . ARG A 1 190 ? 10.725 -9.048 -30.856 1.00 92.94 190 ARG A O 1
ATOM 1520 N N . GLY A 1 191 ? 9.371 -8.835 -29.074 1.00 92.12 191 GLY A N 1
ATOM 1521 C CA . GLY A 1 191 ? 10.144 -7.775 -28.428 1.00 92.12 191 GLY A CA 1
ATOM 1522 C C . GLY A 1 191 ? 11.561 -8.213 -28.043 1.00 92.12 191 GLY A C 1
ATOM 1523 O O . GLY A 1 191 ? 12.502 -7.444 -28.216 1.00 92.12 191 GLY A O 1
ATOM 1524 N N . GLU A 1 192 ? 11.735 -9.458 -27.593 1.00 93.38 192 GLU A N 1
ATOM 1525 C CA . GLU A 1 192 ? 13.046 -10.051 -27.290 1.00 93.38 192 GLU A CA 1
ATOM 1526 C C . GLU A 1 192 ? 13.955 -10.064 -28.519 1.00 93.38 192 GLU A C 1
ATOM 1528 O O . GLU A 1 192 ? 15.122 -9.692 -28.418 1.00 93.38 192 GLU A O 1
ATOM 1533 N N . LEU A 1 193 ? 13.427 -10.441 -29.687 1.00 93.31 193 LEU A N 1
ATOM 1534 C CA . LEU A 1 193 ? 14.194 -10.445 -30.935 1.00 93.31 193 LEU A CA 1
ATOM 1535 C C . LEU A 1 193 ? 14.648 -9.032 -31.324 1.00 93.31 193 LEU A C 1
ATOM 1537 O O . LEU A 1 193 ? 15.811 -8.842 -31.675 1.00 93.31 193 LEU A O 1
ATOM 1541 N N . ILE A 1 194 ? 13.762 -8.038 -31.204 1.00 90.31 194 ILE A N 1
ATOM 1542 C CA . ILE A 1 194 ? 14.074 -6.627 -31.494 1.00 90.31 194 ILE A CA 1
ATOM 1543 C C . ILE A 1 194 ? 15.167 -6.108 -30.552 1.00 90.31 194 ILE A C 1
ATOM 1545 O O . ILE A 1 194 ? 16.122 -5.468 -30.998 1.00 90.31 194 ILE A O 1
ATOM 1549 N N . ALA A 1 195 ? 15.044 -6.408 -29.257 1.00 90.50 195 ALA A N 1
ATOM 1550 C CA . ALA A 1 195 ? 15.978 -5.944 -28.242 1.00 90.50 195 ALA A CA 1
ATOM 1551 C C . ALA A 1 195 ? 17.353 -6.624 -28.367 1.00 90.50 195 ALA A C 1
ATOM 1553 O O . ALA A 1 195 ? 18.379 -5.948 -28.319 1.00 90.50 195 ALA A O 1
ATOM 1554 N N . ARG A 1 196 ? 17.396 -7.948 -28.587 1.00 90.50 196 ARG A N 1
ATOM 1555 C CA . ARG A 1 196 ? 18.649 -8.702 -28.804 1.00 90.50 196 ARG A CA 1
ATOM 1556 C C . ARG A 1 196 ? 19.341 -8.321 -30.104 1.00 90.50 196 ARG A C 1
ATOM 1558 O O . ARG A 1 196 ? 20.564 -8.303 -30.149 1.00 90.50 196 ARG A O 1
ATOM 1565 N N . GLY A 1 197 ? 18.565 -8.002 -31.138 1.00 87.75 197 GLY A N 1
ATOM 1566 C CA . GLY A 1 197 ? 19.081 -7.498 -32.406 1.00 87.75 197 GLY A CA 1
ATOM 1567 C C . GLY A 1 197 ? 19.634 -6.073 -32.326 1.00 87.75 197 GLY A C 1
ATOM 1568 O O . GLY A 1 197 ? 20.155 -5.587 -33.324 1.00 87.75 197 GLY A O 1
ATOM 1569 N N . GLY A 1 198 ? 19.507 -5.386 -31.182 1.00 85.12 198 GLY A N 1
ATOM 1570 C CA . GLY A 1 198 ? 19.969 -4.007 -31.026 1.00 85.12 198 GLY A CA 1
ATOM 1571 C C . GLY A 1 198 ? 19.265 -3.042 -31.980 1.00 85.12 198 GLY A C 1
ATOM 1572 O O . GLY A 1 198 ? 19.880 -2.081 -32.438 1.00 85.12 198 GLY A O 1
ATOM 1573 N N . ILE A 1 199 ? 18.001 -3.315 -32.322 1.00 86.06 199 ILE A N 1
ATOM 1574 C CA . ILE A 1 199 ? 17.212 -2.498 -33.254 1.00 86.06 199 ILE A CA 1
ATOM 1575 C C . ILE A 1 199 ? 16.647 -1.278 -32.523 1.00 86.06 199 ILE A C 1
ATOM 1577 O O . ILE A 1 199 ? 16.776 -0.151 -32.993 1.00 86.06 199 ILE A O 1
ATOM 1581 N N . ALA A 1 200 ? 16.049 -1.496 -31.351 1.00 87.94 200 ALA A N 1
ATOM 1582 C CA . ALA A 1 200 ? 15.470 -0.445 -30.522 1.00 87.94 200 ALA A CA 1
ATOM 1583 C C . ALA A 1 200 ? 15.513 -0.831 -29.037 1.00 87.94 200 ALA A C 1
ATOM 1585 O O . ALA A 1 200 ? 15.418 -2.021 -28.720 1.00 87.94 200 ALA A O 1
ATOM 1586 N N . PRO A 1 201 ? 15.541 0.145 -28.110 1.00 91.06 201 PRO A N 1
ATOM 1587 C CA . PRO A 1 201 ? 15.140 -0.096 -26.731 1.00 91.06 201 PRO A CA 1
ATOM 1588 C C . PRO A 1 201 ? 13.677 -0.554 -26.695 1.00 91.06 201 PRO A C 1
ATOM 1590 O O . PRO A 1 201 ? 12.798 0.118 -27.241 1.00 91.06 201 PRO A O 1
ATOM 1593 N N . VAL A 1 202 ? 13.405 -1.689 -26.048 1.00 93.19 202 VAL A N 1
ATOM 1594 C CA . VAL A 1 202 ? 12.055 -2.262 -25.974 1.00 93.19 202 VAL A CA 1
ATOM 1595 C C . VAL A 1 202 ? 11.571 -2.298 -24.529 1.00 93.19 202 VAL A C 1
ATOM 1597 O O . VAL A 1 202 ? 12.195 -2.923 -23.670 1.00 93.19 202 VAL A O 1
ATOM 1600 N N . VAL A 1 203 ? 10.436 -1.654 -24.263 1.00 93.69 203 VAL A N 1
ATOM 1601 C CA . VAL A 1 203 ? 9.782 -1.633 -22.950 1.00 93.69 203 VAL A CA 1
ATOM 1602 C C . VAL A 1 203 ? 8.897 -2.870 -22.789 1.00 93.69 203 VAL A C 1
ATOM 1604 O O . VAL A 1 203 ? 8.045 -3.157 -23.634 1.00 93.69 203 VAL A O 1
ATOM 1607 N N . HIS A 1 204 ? 9.094 -3.601 -21.691 1.00 92.75 204 HIS A N 1
ATOM 1608 C CA . HIS A 1 204 ? 8.304 -4.776 -21.324 1.00 92.75 204 HIS A CA 1
ATOM 1609 C C . HIS A 1 204 ? 6.899 -4.351 -20.831 1.00 92.75 204 HIS A C 1
ATOM 1611 O O . HIS A 1 204 ? 6.803 -3.386 -20.063 1.00 92.75 204 HIS A O 1
ATOM 1617 N N . PRO A 1 205 ? 5.815 -5.091 -21.163 1.00 88.62 205 PRO A N 1
ATOM 1618 C CA . PRO A 1 205 ? 4.427 -4.718 -20.842 1.00 88.62 205 PRO A CA 1
ATOM 1619 C C . PRO A 1 205 ? 4.148 -4.584 -19.342 1.00 88.62 205 PRO A C 1
ATOM 1621 O O . PRO A 1 205 ? 3.276 -3.827 -18.945 1.00 88.62 205 PRO A O 1
ATOM 1624 N N . VAL A 1 206 ? 4.903 -5.281 -18.488 1.00 85.44 206 VAL A N 1
ATOM 1625 C CA . VAL A 1 206 ? 4.798 -5.150 -17.017 1.00 85.44 206 VAL A CA 1
ATOM 1626 C C . VAL A 1 206 ? 4.956 -3.705 -16.534 1.00 85.44 206 VAL A C 1
ATOM 1628 O O . VAL A 1 206 ? 4.290 -3.316 -15.586 1.00 85.44 206 VAL A O 1
ATOM 1631 N N . THR A 1 207 ? 5.755 -2.891 -17.231 1.00 82.94 207 THR A N 1
ATOM 1632 C CA . THR A 1 207 ? 5.889 -1.456 -16.940 1.00 82.94 207 THR A CA 1
ATOM 1633 C C . THR A 1 207 ? 4.543 -0.734 -17.076 1.00 82.94 207 THR A C 1
ATOM 1635 O O . THR A 1 207 ? 4.265 0.206 -16.342 1.00 82.94 207 THR A O 1
ATOM 1638 N N . LEU A 1 208 ? 3.684 -1.196 -17.991 1.00 68.25 208 LEU A N 1
ATOM 1639 C CA . LEU A 1 208 ? 2.349 -0.650 -18.238 1.00 68.25 208 LEU A CA 1
ATOM 1640 C C . LEU A 1 208 ? 1.280 -1.214 -17.295 1.00 68.25 208 LEU A C 1
ATOM 1642 O O . LEU A 1 208 ? 0.232 -0.591 -17.130 1.00 68.25 208 LEU A O 1
ATOM 1646 N N . CYS A 1 209 ? 1.523 -2.350 -16.630 1.00 65.50 209 CYS A N 1
ATOM 1647 C CA . CYS A 1 209 ? 0.599 -2.858 -15.610 1.00 65.50 209 CYS A CA 1
ATOM 1648 C C . CYS A 1 209 ? 0.417 -1.857 -14.454 1.00 65.50 209 CYS A C 1
ATOM 1650 O O . CYS A 1 209 ? -0.639 -1.846 -13.828 1.00 65.50 209 CYS A O 1
ATOM 1652 N N . PHE A 1 210 ? 1.388 -0.966 -14.228 1.00 53.50 210 PHE A N 1
ATOM 1653 C CA . PHE A 1 210 ? 1.284 0.142 -13.273 1.00 53.50 210 PHE A CA 1
ATOM 1654 C C . PHE A 1 210 ? 0.319 1.259 -13.726 1.00 53.50 210 PHE A C 1
ATOM 1656 O O . PHE A 1 210 ? -0.158 2.037 -12.899 1.00 53.50 210 PHE A O 1
ATOM 1663 N N . SER A 1 211 ? 0.011 1.335 -15.026 1.00 46.88 211 SER A N 1
ATOM 1664 C CA . SER A 1 211 ? -0.760 2.414 -15.661 1.00 46.88 211 SER A CA 1
ATOM 1665 C C . SER A 1 211 ? -2.181 2.010 -16.075 1.00 46.88 211 SER A C 1
ATOM 1667 O O . SER A 1 211 ? -3.029 2.884 -16.224 1.00 46.88 211 SER A O 1
ATOM 1669 N N . ASN A 1 212 ? -2.500 0.715 -16.177 1.00 46.41 212 ASN A N 1
ATOM 1670 C CA . ASN A 1 212 ? -3.827 0.218 -16.597 1.00 46.41 212 ASN A CA 1
ATOM 1671 C C . ASN A 1 212 ? -4.983 0.499 -15.605 1.00 46.41 212 ASN A C 1
ATOM 1673 O O . ASN A 1 212 ? -6.097 0.017 -15.789 1.00 46.41 212 ASN A O 1
ATOM 1677 N N . HIS A 1 213 ? -4.755 1.273 -14.543 1.00 44.94 213 HIS A N 1
ATOM 1678 C CA . HIS A 1 213 ? -5.812 1.822 -13.680 1.00 44.94 213 HIS A CA 1
ATOM 1679 C C . HIS A 1 213 ? -6.041 3.330 -13.877 1.00 44.94 213 HIS A C 1
ATOM 1681 O O . HIS A 1 213 ? -6.809 3.923 -13.126 1.00 44.94 213 HIS A O 1
ATOM 1687 N N . LEU A 1 214 ? -5.399 3.957 -14.872 1.00 40.22 214 LEU A N 1
ATOM 1688 C CA . LEU A 1 214 ? -5.581 5.378 -15.196 1.00 40.22 214 LEU A CA 1
ATOM 1689 C C . LEU A 1 214 ? -6.624 5.654 -16.291 1.00 40.22 214 LEU A C 1
ATOM 1691 O O . LEU A 1 214 ? -6.801 6.813 -16.641 1.00 40.22 214 LEU A O 1
ATOM 1695 N N . GLY A 1 215 ? -7.347 4.643 -16.791 1.00 34.62 215 GLY A N 1
ATOM 1696 C CA . GLY A 1 215 ? -8.522 4.866 -17.647 1.00 34.62 215 GLY A CA 1
ATOM 1697 C C . GLY A 1 215 ? -8.248 5.721 -18.889 1.00 34.62 215 GLY A C 1
ATOM 1698 O O . GLY A 1 215 ? -9.064 6.569 -19.230 1.00 34.62 215 GLY A O 1
ATOM 1699 N N . LEU A 1 216 ? -7.096 5.528 -19.531 1.00 33.69 216 LEU A N 1
ATOM 1700 C CA . LEU A 1 216 ? -6.823 6.080 -20.855 1.00 33.69 216 LEU A CA 1
ATOM 1701 C C . LEU A 1 216 ? -7.004 4.952 -21.876 1.00 33.69 216 LEU A C 1
ATOM 1703 O O . LEU A 1 216 ? -6.046 4.253 -22.210 1.00 33.69 216 LEU A O 1
ATOM 1707 N N . GLU A 1 217 ? -8.260 4.750 -22.279 1.00 33.22 217 GLU A N 1
ATOM 1708 C CA . GLU A 1 217 ? -8.601 4.279 -23.629 1.00 33.22 217 GLU A CA 1
ATOM 1709 C C . GLU A 1 217 ? -8.592 5.469 -24.596 1.00 33.22 217 GLU A C 1
ATOM 1711 O O . GLU A 1 217 ? -9.028 6.569 -24.178 1.00 33.22 217 GLU A O 1
#

Secondary structure (DSSP, 8-state):
--HHHHHHHHHTT-SS--EETTEE----GGGS--SEE-SSEEEEEESSS-EEEEETTEEEEEE-HHHHSSEEEEEESSPPPB-TTSSSB-TTT-HHHHHHHHHHHHHHHHHHHHT-TT---HHHHHHHHHHHHHT-S-HHHHHHH---EEEETTTEEE-HHHHHHHHHS-TT-SSSS--EE--SGGGHHHHHHHHHTTSS-EE-THHHHTTTTS---

pLDDT: mean 87.05, std 12.96, range [33.22, 98.25]

Radius of gyration: 21.76 Å; chains: 1; bounding box: 46×37×62 Å

Organism: NCBI:txid889211

Sequence (217 aa):
MSCIQEIRDLVRYTPITVHLNGTIITRQPQLEKWDAEDDVAWYRLREDGAVSIYNQGVLVRHDPRHQWGVGGLIISKQPIALNVSRTEILRKTCTVWKSIAAQFGTLAAAFSDNQGNHRKTEARREKTARTLLAGEGDVQKLVNGEEVITLLPGKQHVTLEHFLCKCRYHPSAVEKNFFTIVRSAQDVPRGELIARGGIAPVVHPVTLCFSNHLGLE